Protein AF-A0A835Z922-F1 (afdb_monomer_lite)

Structure (mmCIF, N/CA/C/O backbone):
data_AF-A0A835Z922-F1
#
_entry.id   AF-A0A835Z922-F1
#
loop_
_atom_site.group_PDB
_atom_site.id
_atom_site.type_symbol
_atom_site.label_atom_id
_atom_site.label_alt_id
_atom_site.label_comp_id
_atom_site.label_asym_id
_atom_site.label_entity_id
_atom_site.label_seq_id
_atom_site.pdbx_PDB_ins_code
_atom_site.Cartn_x
_atom_site.Cartn_y
_atom_site.Cartn_z
_atom_site.occupancy
_atom_site.B_iso_or_equiv
_atom_site.auth_seq_id
_atom_site.auth_comp_id
_atom_site.auth_asym_id
_atom_site.auth_atom_id
_atom_site.pdbx_PDB_model_num
ATOM 1 N N . MET A 1 1 ? 8.778 -9.446 -0.253 1.00 57.38 1 MET A N 1
ATOM 2 C CA . MET A 1 1 ? 7.970 -9.183 -1.458 1.00 57.38 1 MET A CA 1
ATOM 3 C C . MET A 1 1 ? 8.573 -9.828 -2.683 1.00 57.38 1 MET A C 1
ATOM 5 O O . MET A 1 1 ? 9.709 -9.517 -3.034 1.00 57.38 1 MET A O 1
ATOM 9 N N . ARG A 1 2 ? 7.821 -10.728 -3.327 1.00 59.56 2 ARG A N 1
ATOM 10 C CA . ARG A 1 2 ? 8.254 -11.443 -4.542 1.00 59.56 2 ARG A CA 1
ATOM 11 C C . ARG A 1 2 ? 8.382 -10.518 -5.757 1.00 59.56 2 ARG A C 1
ATOM 13 O O . ARG A 1 2 ? 9.264 -10.723 -6.584 1.00 59.56 2 ARG A O 1
ATOM 20 N N . LEU A 1 3 ? 7.536 -9.489 -5.846 1.00 62.25 3 LEU A N 1
ATOM 21 C CA . LEU A 1 3 ? 7.497 -8.574 -6.993 1.00 62.25 3 LEU A CA 1
ATOM 22 C C . LEU A 1 3 ? 8.507 -7.420 -6.874 1.00 62.25 3 LEU A C 1
ATOM 24 O O . LEU A 1 3 ? 9.132 -7.051 -7.871 1.00 62.25 3 LEU A O 1
ATOM 28 N N . PHE A 1 4 ? 8.726 -6.905 -5.656 1.00 67.75 4 PHE A N 1
ATOM 29 C CA . PHE A 1 4 ? 9.626 -5.776 -5.383 1.00 67.75 4 PHE A CA 1
ATOM 30 C C . PHE A 1 4 ? 10.522 -6.047 -4.163 1.00 67.75 4 PHE A C 1
ATOM 32 O O . PHE A 1 4 ? 10.323 -5.477 -3.090 1.00 67.75 4 PHE A O 1
ATOM 39 N N . PRO A 1 5 ? 11.518 -6.944 -4.279 1.00 71.75 5 PRO A N 1
ATOM 40 C CA . PRO A 1 5 ? 12.376 -7.282 -3.151 1.00 71.75 5 PRO A CA 1
ATOM 41 C C . PRO A 1 5 ? 13.157 -6.054 -2.671 1.00 71.75 5 PRO A C 1
ATOM 43 O O . PRO A 1 5 ? 13.846 -5.395 -3.452 1.00 71.75 5 PRO A O 1
ATOM 46 N N . GLY A 1 6 ? 13.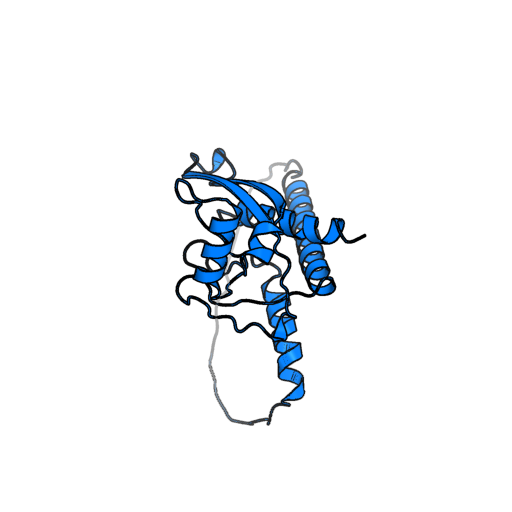043 -5.768 -1.373 1.00 75.19 6 GLY A N 1
ATOM 47 C CA . GLY A 1 6 ? 13.659 -4.605 -0.741 1.00 75.19 6 GLY A CA 1
ATOM 48 C C . GLY A 1 6 ? 12.923 -3.288 -0.987 1.00 75.19 6 GLY A C 1
ATOM 49 O O . GLY A 1 6 ? 13.492 -2.259 -0.663 1.00 75.19 6 GLY A O 1
ATOM 50 N N . ALA A 1 7 ? 11.708 -3.297 -1.549 1.00 80.44 7 ALA A N 1
ATOM 51 C CA . ALA A 1 7 ? 10.857 -2.114 -1.639 1.00 80.44 7 ALA A CA 1
ATOM 52 C C . ALA A 1 7 ? 9.946 -1.967 -0.413 1.00 80.44 7 ALA A C 1
ATOM 54 O O . ALA A 1 7 ? 9.403 -2.953 0.079 1.00 80.44 7 ALA A O 1
ATOM 55 N N . TRP A 1 8 ? 9.753 -0.730 0.040 1.00 85.81 8 TRP A N 1
ATOM 56 C CA . TRP A 1 8 ? 8.548 -0.350 0.767 1.00 85.81 8 TRP A CA 1
ATOM 57 C C . TRP A 1 8 ? 7.470 -0.109 -0.279 1.00 85.81 8 TRP A C 1
ATOM 59 O O . TRP A 1 8 ? 7.788 0.379 -1.353 1.00 85.81 8 TRP A O 1
ATOM 69 N N . VAL A 1 9 ? 6.232 -0.483 0.001 1.00 87.81 9 VAL A N 1
ATOM 70 C CA . VAL A 1 9 ? 5.073 -0.248 -0.867 1.00 87.81 9 VAL A CA 1
ATOM 71 C C . VAL A 1 9 ? 3.848 -0.054 0.022 1.00 87.81 9 VAL A C 1
ATOM 73 O O . VAL A 1 9 ? 3.884 -0.377 1.213 1.00 87.81 9 VAL A O 1
ATOM 76 N N . LEU A 1 10 ? 2.782 0.502 -0.542 1.00 92.75 10 LEU A N 1
ATOM 77 C CA . LEU A 1 10 ? 1.458 0.431 0.064 1.00 92.75 10 LEU A CA 1
ATOM 78 C C . LEU A 1 10 ? 0.873 -0.959 -0.231 1.00 92.75 10 LEU A C 1
ATOM 80 O O . LEU A 1 10 ? 1.156 -1.484 -1.310 1.00 92.75 10 LEU A O 1
ATOM 84 N N . PRO A 1 11 ? 0.069 -1.539 0.679 1.00 94.31 11 PRO A N 1
ATOM 85 C CA . PRO A 1 11 ? -0.573 -2.818 0.417 1.00 94.31 11 PRO A CA 1
ATOM 86 C C . PRO A 1 11 ? -1.456 -2.767 -0.824 1.00 94.31 11 PRO A C 1
ATOM 88 O O . PRO A 1 11 ? -2.166 -1.774 -1.033 1.00 94.31 11 PRO A O 1
ATOM 91 N N . GLY A 1 12 ? -1.431 -3.820 -1.635 1.00 94.50 12 GLY A N 1
ATOM 92 C CA . GLY A 1 12 ? -2.276 -3.883 -2.819 1.00 94.50 12 GLY A CA 1
ATOM 93 C C . GLY A 1 12 ? -1.868 -4.928 -3.846 1.00 94.50 12 GLY A C 1
ATOM 94 O O . GLY A 1 12 ? -0.718 -5.345 -3.936 1.00 94.50 12 GLY A O 1
ATOM 95 N N . GLY A 1 13 ? -2.824 -5.247 -4.714 1.00 94.00 13 GLY A N 1
ATOM 96 C CA . GLY A 1 13 ? -2.668 -6.246 -5.757 1.00 94.00 13 GLY A CA 1
ATOM 97 C C . GLY A 1 13 ? -3.768 -6.153 -6.810 1.00 94.00 13 GLY A C 1
ATOM 98 O O . GLY A 1 13 ? -4.229 -5.062 -7.160 1.00 94.00 13 GLY A O 1
ATOM 99 N N . GLY A 1 14 ? -4.120 -7.299 -7.386 1.00 95.19 14 GLY A N 1
ATOM 100 C CA . GLY A 1 14 ? -5.073 -7.383 -8.491 1.00 95.19 14 GLY A CA 1
ATOM 101 C C . GLY A 1 14 ? -6.506 -7.109 -8.042 1.00 95.19 14 GLY A C 1
ATOM 102 O O . GLY A 1 14 ? -6.857 -7.326 -6.889 1.00 95.19 14 GLY A O 1
ATOM 103 N N . VAL A 1 15 ? -7.344 -6.651 -8.972 1.00 97.25 15 VAL A N 1
ATOM 104 C CA . VAL A 1 15 ? -8.797 -6.577 -8.770 1.00 97.25 15 VAL A CA 1
ATOM 105 C C . VAL A 1 15 ? -9.423 -7.751 -9.503 1.00 97.25 15 VAL A C 1
ATOM 107 O O . VAL A 1 15 ? -9.247 -7.876 -10.720 1.00 97.25 15 VAL A O 1
ATOM 110 N N . ASP A 1 16 ? -10.158 -8.591 -8.781 1.00 96.44 16 ASP A N 1
ATOM 111 C CA . ASP A 1 16 ? -10.812 -9.749 -9.378 1.00 96.44 16 ASP A CA 1
ATOM 112 C C . ASP A 1 16 ? -12.059 -9.361 -10.185 1.00 96.44 16 ASP A C 1
ATOM 114 O O . ASP A 1 16 ? -12.673 -8.302 -10.014 1.00 96.44 16 ASP A O 1
ATOM 118 N N . HIS A 1 17 ? -12.473 -10.240 -11.099 1.00 95.69 17 HIS A N 1
ATOM 119 C CA . HIS A 1 17 ? -13.670 -10.009 -11.904 1.00 95.69 17 HIS A CA 1
ATOM 120 C C . HIS A 1 17 ? -14.923 -9.873 -11.027 1.00 95.69 17 HIS A C 1
ATOM 122 O O . HIS A 1 17 ? -15.318 -10.803 -10.330 1.00 95.69 17 HIS A O 1
ATOM 128 N N . GLY A 1 18 ? -15.583 -8.716 -11.120 1.00 95.94 18 GLY A N 1
ATOM 129 C CA . GLY A 1 18 ? -16.777 -8.398 -10.331 1.00 95.94 18 GLY A CA 1
ATOM 130 C C . GLY A 1 18 ? -16.478 -7.869 -8.925 1.00 95.94 18 GLY A C 1
ATOM 131 O O . GLY A 1 18 ? -17.412 -7.506 -8.211 1.00 95.94 18 GLY A O 1
ATOM 132 N N . GLU A 1 19 ? -15.206 -7.782 -8.536 1.00 96.94 19 GLU A N 1
ATOM 133 C CA . GLU A 1 19 ? -14.779 -7.198 -7.269 1.00 96.94 19 GLU A CA 1
ATOM 134 C C . GLU A 1 19 ? -14.775 -5.663 -7.355 1.00 96.94 19 GLU A C 1
ATOM 136 O O . GLU A 1 19 ? -14.379 -5.067 -8.359 1.00 96.94 19 GLU A O 1
ATOM 141 N N . SER A 1 20 ? -15.242 -4.993 -6.296 1.00 97.62 20 SER A N 1
ATOM 142 C CA . SER A 1 20 ? -15.139 -3.533 -6.211 1.00 97.62 20 SER A CA 1
ATOM 143 C C . SER A 1 20 ? -13.718 -3.116 -5.819 1.00 97.62 20 SER A C 1
ATOM 145 O O . SER A 1 20 ? -13.050 -3.830 -5.078 1.00 97.62 20 SER A O 1
ATOM 147 N N . LEU A 1 21 ? -13.273 -1.922 -6.225 1.00 97.88 21 LEU A N 1
ATOM 148 C CA . LEU A 1 21 ? -11.941 -1.409 -5.863 1.00 97.88 21 LEU A CA 1
ATOM 149 C C . LEU A 1 21 ? -11.714 -1.355 -4.344 1.00 97.88 21 LEU A C 1
ATOM 151 O O . LEU A 1 21 ? -10.628 -1.667 -3.862 1.00 97.88 21 LEU A O 1
ATOM 155 N N . ALA A 1 22 ? -12.746 -0.974 -3.585 1.00 97.94 22 ALA A N 1
ATOM 156 C CA . ALA A 1 22 ? -12.674 -0.918 -2.128 1.00 97.94 22 ALA A CA 1
ATOM 157 C C . ALA A 1 22 ? -12.568 -2.319 -1.512 1.00 97.94 22 ALA A C 1
ATOM 159 O O . ALA A 1 22 ? -11.828 -2.507 -0.551 1.00 97.94 22 ALA A O 1
ATOM 160 N N . THR A 1 23 ? -13.278 -3.296 -2.083 1.00 97.88 23 THR A N 1
ATOM 161 C CA . THR A 1 23 ? -13.217 -4.700 -1.660 1.00 97.88 23 THR A CA 1
ATOM 162 C C . THR A 1 23 ? -11.850 -5.307 -1.959 1.00 97.88 23 THR A C 1
ATOM 164 O O . THR A 1 23 ? -11.260 -5.878 -1.051 1.00 97.88 23 THR A O 1
ATOM 167 N N . ALA A 1 24 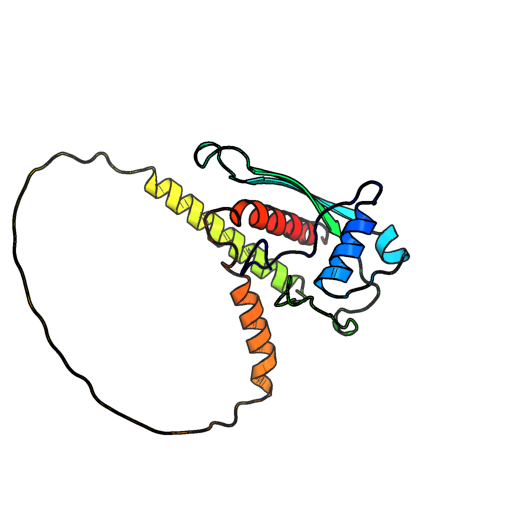? -11.316 -5.100 -3.166 1.00 98.19 24 ALA A N 1
ATOM 168 C CA . ALA A 1 24 ? -9.990 -5.577 -3.553 1.00 98.19 24 ALA A CA 1
ATOM 169 C C . ALA A 1 24 ? -8.905 -5.011 -2.630 1.00 98.19 24 ALA A C 1
ATOM 171 O O . ALA A 1 24 ? -8.128 -5.755 -2.045 1.00 98.19 24 ALA A O 1
ATOM 172 N N . ALA A 1 25 ? -8.905 -3.694 -2.402 1.00 97.94 25 ALA A N 1
ATOM 173 C CA . ALA A 1 25 ? -7.937 -3.070 -1.505 1.00 97.94 25 ALA A CA 1
ATOM 174 C C . ALA A 1 25 ? -8.075 -3.552 -0.046 1.00 97.94 25 ALA A C 1
ATOM 176 O O . ALA A 1 25 ? -7.069 -3.701 0.643 1.00 97.94 25 ALA A O 1
ATOM 177 N N . ALA A 1 26 ? -9.296 -3.824 0.429 1.00 98.06 26 ALA A N 1
ATOM 178 C CA . ALA A 1 26 ? -9.520 -4.399 1.755 1.00 98.06 26 ALA A CA 1
ATOM 179 C C . ALA A 1 26 ? -9.033 -5.856 1.854 1.00 98.06 26 ALA A C 1
ATOM 181 O O . ALA A 1 26 ? -8.464 -6.232 2.878 1.00 98.06 26 ALA A O 1
ATOM 182 N N . ARG A 1 27 ? -9.237 -6.659 0.800 1.00 98.12 27 ARG A N 1
ATOM 183 C CA . ARG A 1 27 ? -8.740 -8.037 0.706 1.00 98.12 27 ARG A CA 1
ATOM 184 C C . ARG A 1 27 ? -7.217 -8.063 0.732 1.00 98.12 27 ARG A C 1
ATOM 186 O O . ARG A 1 27 ? -6.668 -8.742 1.585 1.00 98.12 27 ARG A O 1
ATOM 193 N N . GLU A 1 28 ? -6.556 -7.282 -0.114 1.00 97.75 28 GLU A N 1
ATOM 194 C CA . GLU A 1 28 ? -5.087 -7.212 -0.182 1.00 97.75 28 GLU A CA 1
ATOM 195 C C . GLU A 1 28 ? -4.480 -6.720 1.142 1.00 97.75 28 GLU A C 1
ATOM 197 O O . GLU A 1 28 ? -3.481 -7.248 1.621 1.00 97.75 28 GLU A O 1
ATOM 202 N N . LEU A 1 29 ? -5.123 -5.752 1.805 1.00 97.00 29 LEU A N 1
ATOM 203 C CA . LEU A 1 29 ? -4.714 -5.302 3.137 1.00 97.00 29 LEU A CA 1
ATOM 204 C C . LEU A 1 29 ? -4.812 -6.427 4.184 1.00 97.00 29 LEU A C 1
ATOM 206 O O . LEU A 1 29 ? -3.942 -6.557 5.048 1.00 97.00 29 LEU A O 1
ATOM 210 N N . TYR A 1 30 ? -5.857 -7.249 4.121 1.00 97.25 30 TYR A N 1
ATOM 211 C CA . TYR A 1 30 ? -5.977 -8.416 4.987 1.00 97.25 30 TYR A CA 1
ATOM 212 C C . TYR A 1 30 ? -4.953 -9.497 4.629 1.00 97.25 30 TYR A C 1
ATOM 214 O O . TYR A 1 30 ? -4.303 -10.034 5.523 1.00 97.25 30 TYR A O 1
ATOM 222 N N . GLU A 1 31 ? -4.796 -9.799 3.343 1.00 96.25 31 GLU A N 1
ATOM 223 C CA . GLU A 1 31 ? -3.871 -10.810 2.848 1.00 96.25 31 GLU A CA 1
ATOM 224 C C . GLU A 1 31 ? -2.447 -10.450 3.246 1.00 96.25 31 GLU A C 1
ATOM 226 O O . GLU A 1 31 ? -1.826 -11.241 3.929 1.00 96.25 31 GLU A O 1
ATOM 231 N N . GLU A 1 32 ? -1.952 -9.252 2.950 1.00 95.56 32 GLU A N 1
ATOM 232 C CA . GLU A 1 32 ? -0.544 -8.906 3.151 1.00 95.56 32 GLU A CA 1
ATOM 233 C C . GLU A 1 32 ? -0.162 -8.568 4.603 1.00 95.56 32 GLU A C 1
ATOM 235 O O . GLU A 1 32 ? 0.960 -8.869 5.034 1.00 95.56 32 GLU A O 1
ATOM 240 N N . VAL A 1 33 ? -1.057 -7.913 5.358 1.00 95.50 33 VAL A N 1
ATOM 241 C CA . VAL A 1 33 ? -0.751 -7.389 6.708 1.00 95.50 33 VAL A CA 1
ATOM 242 C C . VAL A 1 33 ? -1.744 -7.798 7.798 1.00 95.50 33 VAL A C 1
ATOM 244 O O . VAL A 1 33 ? -1.605 -7.364 8.947 1.00 95.50 33 VAL A O 1
ATOM 247 N N . GLY A 1 34 ? -2.738 -8.628 7.482 1.00 96.06 34 GLY A N 1
ATOM 248 C CA . GLY A 1 34 ? -3.687 -9.180 8.451 1.00 96.06 34 GLY A CA 1
ATOM 249 C C . GLY A 1 34 ? -4.703 -8.180 9.001 1.00 96.06 34 GLY A C 1
ATOM 250 O O . GLY A 1 34 ? -5.444 -8.511 9.928 1.00 96.06 34 GLY A O 1
ATOM 251 N N . LEU A 1 35 ? -4.752 -6.952 8.474 1.00 95.81 35 LEU A N 1
ATOM 252 C CA . LEU A 1 35 ? -5.652 -5.919 8.979 1.00 95.81 35 LEU A CA 1
ATOM 253 C C . LEU A 1 35 ? -7.030 -6.066 8.332 1.00 95.81 35 LEU A C 1
ATOM 255 O O . LEU A 1 35 ? -7.181 -5.951 7.121 1.00 95.81 35 LEU A O 1
ATOM 259 N N . THR A 1 36 ? -8.049 -6.290 9.161 1.00 96.31 36 THR A N 1
ATOM 260 C CA . THR A 1 36 ? -9.443 -6.389 8.711 1.00 96.31 36 THR A CA 1
ATOM 261 C C . THR A 1 36 ? -10.138 -5.039 8.835 1.00 96.31 36 THR A C 1
ATOM 263 O O . THR A 1 36 ? -10.117 -4.429 9.905 1.00 96.31 36 THR A O 1
ATOM 266 N N . LEU A 1 37 ? -10.784 -4.602 7.756 1.00 96.81 37 LEU A N 1
ATOM 267 C CA . LEU A 1 37 ? -11.640 -3.419 7.748 1.00 96.81 37 LEU A CA 1
ATOM 268 C C . LEU A 1 37 ? -13.094 -3.800 8.026 1.00 96.81 37 LEU A C 1
ATOM 270 O O . LEU A 1 37 ? -13.595 -4.829 7.571 1.00 96.81 37 LEU A O 1
ATOM 274 N N . THR A 1 38 ? -13.794 -2.937 8.746 1.00 97.06 38 THR A N 1
ATOM 275 C CA . THR A 1 38 ? -15.243 -3.015 8.920 1.00 97.06 38 THR A CA 1
ATOM 276 C C . THR A 1 38 ? -15.970 -2.586 7.644 1.00 97.06 38 THR A C 1
ATOM 278 O O . THR A 1 38 ? -15.440 -1.846 6.814 1.00 97.06 38 THR A O 1
ATOM 281 N N . ALA A 1 39 ? -17.232 -2.999 7.504 1.00 96.69 39 ALA A N 1
ATOM 282 C CA . ALA A 1 39 ? -18.068 -2.570 6.382 1.00 96.69 39 ALA A CA 1
ATOM 283 C C . ALA A 1 39 ? -18.211 -1.036 6.299 1.00 96.69 39 ALA A C 1
ATOM 285 O O . ALA A 1 39 ? -18.281 -0.490 5.199 1.00 96.69 39 ALA A O 1
ATOM 286 N N . ASP A 1 40 ? -18.215 -0.352 7.449 1.00 97.38 40 ASP A N 1
ATOM 287 C CA . ASP A 1 40 ? -18.280 1.110 7.527 1.00 97.38 40 ASP A CA 1
ATOM 288 C C . ASP A 1 40 ? -16.995 1.780 7.008 1.00 97.38 40 ASP A C 1
ATOM 290 O O . ASP A 1 40 ? -17.043 2.727 6.225 1.00 97.38 40 ASP A O 1
ATOM 294 N N . GLU A 1 41 ? -15.823 1.251 7.365 1.00 97.75 41 GLU A N 1
ATOM 295 C CA . GLU A 1 41 ? -14.539 1.767 6.871 1.00 97.75 41 GLU A CA 1
ATOM 296 C C . GLU A 1 41 ? -14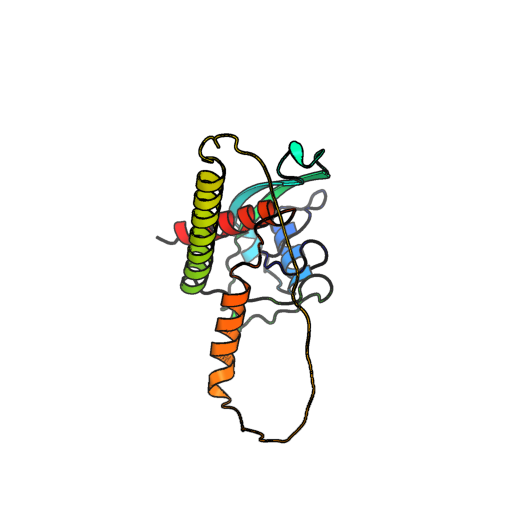.390 1.554 5.358 1.00 97.75 41 GLU A C 1
ATOM 298 O O . GLU A 1 41 ? -13.869 2.424 4.655 1.00 97.75 41 GLU A O 1
ATOM 303 N N . ILE A 1 42 ? -14.888 0.424 4.843 1.00 97.75 42 ILE A N 1
ATOM 304 C CA . ILE A 1 42 ? -14.888 0.117 3.408 1.00 97.75 42 ILE A CA 1
ATOM 305 C C . ILE A 1 42 ? -15.834 1.058 2.654 1.00 97.75 42 ILE A C 1
ATOM 307 O O . ILE A 1 42 ? -15.448 1.609 1.620 1.00 97.75 42 ILE A O 1
ATOM 311 N N . CYS A 1 43 ? -17.053 1.283 3.155 1.00 96.69 43 CYS A N 1
ATOM 312 C CA . CYS A 1 43 ? -18.041 2.106 2.453 1.00 96.69 43 CYS A CA 1
ATOM 313 C C . CYS A 1 43 ? -17.668 3.599 2.418 1.00 96.69 43 CYS A C 1
ATOM 315 O O . CYS A 1 43 ? -18.016 4.291 1.464 1.00 96.69 43 CYS A O 1
ATOM 317 N N . HIS A 1 44 ? -16.907 4.081 3.406 1.00 96.50 44 HIS A N 1
ATOM 318 C CA . HIS A 1 44 ? -16.405 5.457 3.462 1.00 96.50 44 HIS A CA 1
ATOM 319 C C . HIS A 1 44 ? -15.031 5.652 2.805 1.00 96.50 44 HIS A C 1
ATOM 321 O O . HIS A 1 44 ? -14.466 6.753 2.870 1.00 96.50 44 HIS A O 1
ATOM 327 N N . SER A 1 45 ? -14.486 4.607 2.178 1.00 96.56 45 SER A N 1
ATOM 328 C CA . SER A 1 45 ? -13.223 4.684 1.448 1.00 96.56 45 SER A CA 1
ATOM 329 C C . SER A 1 45 ? -13.298 5.649 0.262 1.00 96.56 45 SER A C 1
ATOM 331 O O . SER A 1 45 ? -14.369 5.945 -0.274 1.00 96.56 45 SER A O 1
ATOM 333 N N . ARG A 1 46 ? -12.147 6.197 -0.140 1.00 96.25 46 ARG A N 1
ATOM 334 C CA . ARG A 1 46 ? -12.056 7.138 -1.267 1.00 96.25 46 ARG A CA 1
ATOM 335 C C . ARG A 1 46 ? -10.814 6.883 -2.099 1.00 96.25 46 ARG A C 1
ATOM 337 O O . ARG A 1 46 ? -9.761 6.565 -1.552 1.00 96.25 46 ARG A O 1
ATOM 344 N N . ILE A 1 47 ? -10.926 7.113 -3.401 1.00 96.38 47 ILE A N 1
ATOM 345 C CA . ILE A 1 47 ? -9.772 7.163 -4.298 1.00 96.38 47 ILE A CA 1
ATOM 346 C C . ILE A 1 47 ? -9.001 8.457 -4.021 1.00 96.38 47 ILE A C 1
ATOM 348 O O . ILE A 1 47 ? -9.604 9.529 -3.959 1.00 96.38 47 ILE A O 1
ATOM 352 N N . ILE A 1 48 ? -7.682 8.355 -3.860 1.00 95.25 48 ILE A N 1
ATOM 353 C CA . ILE A 1 48 ? -6.792 9.510 -3.650 1.00 95.25 48 ILE A CA 1
ATOM 354 C C . ILE A 1 48 ? -5.868 9.778 -4.835 1.00 95.25 48 ILE A C 1
ATOM 356 O O . ILE A 1 48 ? -5.421 10.904 -5.011 1.00 95.25 48 ILE A O 1
ATOM 360 N N . ALA A 1 49 ? -5.571 8.761 -5.645 1.00 95.00 49 ALA A N 1
ATOM 361 C CA . ALA A 1 49 ? -4.683 8.890 -6.789 1.00 95.00 49 ALA A CA 1
ATOM 362 C C . ALA A 1 49 ? -4.916 7.759 -7.793 1.00 95.00 49 ALA A C 1
ATOM 364 O O . ALA A 1 49 ? -5.289 6.644 -7.421 1.00 95.00 49 ALA A O 1
ATOM 365 N N . LEU A 1 50 ? -4.651 8.053 -9.064 1.00 95.31 50 LEU A N 1
ATOM 366 C CA . LEU A 1 50 ? -4.523 7.067 -10.129 1.00 95.31 50 LEU A CA 1
ATOM 367 C C . LEU A 1 50 ? -3.116 7.186 -10.705 1.00 95.31 50 LEU A C 1
ATOM 369 O O . LEU A 1 50 ? -2.615 8.295 -10.889 1.00 95.31 50 LEU A O 1
ATOM 373 N N . TRP A 1 51 ? -2.491 6.052 -10.995 1.00 93.06 51 TRP A N 1
ATOM 374 C CA . TRP A 1 51 ? -1.158 6.012 -11.572 1.00 93.06 51 TRP A CA 1
ATOM 375 C C . TRP A 1 51 ? -1.074 4.972 -12.678 1.00 93.06 51 TRP A C 1
ATOM 377 O O . TRP A 1 51 ? -1.346 3.791 -12.463 1.00 93.06 51 TRP A O 1
ATOM 387 N N . GLU A 1 52 ? -0.667 5.408 -13.863 1.00 91.81 52 GLU A N 1
ATOM 388 C CA . GLU A 1 52 ? -0.378 4.509 -14.969 1.00 91.81 52 GLU A CA 1
ATOM 389 C C . GLU A 1 52 ? 1.032 3.930 -14.803 1.00 91.81 52 GLU A C 1
ATOM 391 O O . GLU A 1 52 ? 2.034 4.641 -14.850 1.00 91.81 52 GLU A O 1
ATOM 396 N N . SER A 1 53 ? 1.113 2.620 -14.579 1.00 86.38 53 SER A N 1
ATOM 397 C CA . SER A 1 53 ? 2.364 1.898 -14.382 1.00 86.38 53 SER A CA 1
ATOM 398 C C . SER A 1 53 ? 2.682 1.026 -15.592 1.00 86.38 53 SER A C 1
ATOM 400 O O . SER A 1 53 ? 1.993 0.040 -15.867 1.00 86.38 53 SER A O 1
ATOM 402 N N . CYS A 1 54 ? 3.765 1.370 -16.284 1.00 84.69 54 CYS A N 1
ATOM 403 C CA . CYS A 1 54 ? 4.280 0.641 -17.438 1.00 84.69 54 CYS A CA 1
ATOM 404 C C . CYS A 1 54 ? 5.657 0.043 -17.132 1.00 84.69 54 CYS A C 1
ATOM 406 O O . CYS A 1 54 ? 6.496 0.672 -16.484 1.00 84.69 54 CYS A O 1
ATOM 408 N N . TYR A 1 55 ? 5.910 -1.172 -17.619 1.00 79.06 55 TYR A N 1
ATOM 409 C CA . TYR A 1 55 ? 7.228 -1.800 -17.558 1.00 79.06 55 TYR A CA 1
ATOM 410 C C . TYR A 1 55 ? 7.606 -2.452 -18.897 1.00 79.06 55 TYR A C 1
ATOM 412 O O . TYR A 1 55 ? 6.834 -3.281 -19.383 1.00 79.06 55 TYR A O 1
ATOM 420 N N . PRO A 1 56 ? 8.809 -2.190 -19.441 1.00 78.00 56 PRO A N 1
ATOM 421 C CA . PRO A 1 56 ? 9.720 -1.118 -19.028 1.00 78.00 56 PRO A CA 1
ATOM 422 C C . PRO A 1 56 ? 9.086 0.271 -19.206 1.00 78.00 56 PRO A C 1
ATOM 424 O O . PRO A 1 56 ? 8.110 0.426 -19.936 1.00 78.00 56 PRO A O 1
ATOM 427 N N . VAL A 1 57 ? 9.629 1.274 -18.511 1.00 74.81 57 VAL A N 1
ATOM 428 C CA . VAL A 1 57 ? 9.129 2.663 -18.577 1.00 74.81 57 VAL A CA 1
ATOM 429 C C . VAL A 1 57 ? 9.482 3.351 -19.900 1.00 74.81 57 VAL A C 1
ATOM 431 O O . VAL A 1 57 ? 8.897 4.371 -20.244 1.00 74.81 57 VAL A O 1
ATOM 434 N N . SER A 1 58 ? 10.429 2.785 -20.651 1.00 75.88 58 SER A N 1
ATOM 435 C CA . SER A 1 58 ? 10.864 3.273 -21.955 1.00 75.88 58 SER A CA 1
ATOM 436 C C . SER A 1 58 ? 10.868 2.141 -22.972 1.00 75.88 58 SER A C 1
ATOM 438 O O . SER A 1 58 ? 11.354 1.044 -22.698 1.00 75.88 58 SER A O 1
ATOM 440 N N . THR A 1 59 ? 10.400 2.431 -24.184 1.00 76.25 59 THR A N 1
ATOM 441 C CA . THR A 1 59 ? 10.457 1.501 -25.320 1.00 76.25 59 THR A CA 1
ATOM 442 C C . THR A 1 59 ? 11.886 1.239 -25.800 1.00 76.25 59 THR A C 1
ATOM 444 O O . THR A 1 59 ? 12.127 0.238 -26.472 1.00 76.25 59 THR A O 1
ATOM 447 N N . VAL A 1 60 ? 12.849 2.086 -25.409 1.00 80.44 60 VAL A N 1
ATOM 448 C CA . VAL A 1 60 ? 14.287 1.872 -25.648 1.00 80.44 60 VAL A CA 1
ATOM 449 C C . VAL A 1 60 ? 14.809 0.665 -24.858 1.00 80.44 60 VAL A C 1
ATOM 451 O O . VAL A 1 60 ? 15.700 -0.036 -25.327 1.00 80.44 60 VAL A O 1
ATOM 454 N N . GLU A 1 61 ? 14.232 0.378 -23.687 1.00 76.75 61 GLU A N 1
ATOM 455 C CA . GLU A 1 61 ? 14.592 -0.782 -22.856 1.00 76.75 61 GLU A CA 1
ATOM 456 C C . GLU A 1 61 ? 13.919 -2.086 -23.331 1.00 76.75 61 GLU A C 1
ATOM 458 O O . GLU A 1 61 ? 14.257 -3.175 -22.859 1.00 76.75 61 GLU A O 1
ATOM 463 N N . GLY A 1 62 ? 12.965 -1.993 -24.263 1.00 84.00 62 GLY A N 1
ATOM 464 C CA . GLY A 1 62 ? 12.274 -3.128 -24.869 1.00 84.00 62 GLY A CA 1
ATOM 465 C C . GLY A 1 62 ? 10.750 -2.969 -24.941 1.00 84.00 62 GLY A C 1
ATOM 466 O O . GLY A 1 62 ? 10.201 -1.934 -24.563 1.00 84.00 62 GLY A O 1
ATOM 467 N N . PRO A 1 63 ? 10.038 -4.000 -25.436 1.00 86.81 63 PRO A N 1
ATOM 468 C CA . PRO A 1 63 ? 8.581 -3.976 -25.534 1.00 86.81 63 PRO A CA 1
ATOM 469 C C . PRO A 1 63 ? 7.920 -3.988 -24.151 1.00 86.81 63 PRO A C 1
ATOM 471 O O . PRO A 1 63 ? 8.454 -4.585 -23.212 1.00 86.81 63 PRO A O 1
ATOM 474 N N . LEU A 1 64 ? 6.727 -3.388 -24.055 1.00 84.88 64 LEU A N 1
ATOM 475 C CA . LEU A 1 64 ? 5.899 -3.410 -22.847 1.00 84.88 64 LEU A CA 1
ATOM 476 C C . LEU A 1 64 ? 5.596 -4.852 -22.420 1.00 84.88 64 LEU A C 1
ATOM 478 O O . LEU A 1 64 ? 5.114 -5.670 -23.200 1.00 84.88 64 LEU A O 1
ATOM 482 N N . ARG A 1 65 ? 5.886 -5.150 -21.156 1.00 84.88 65 ARG A N 1
ATOM 483 C CA . ARG A 1 65 ? 5.647 -6.440 -20.494 1.00 84.88 65 ARG A CA 1
ATOM 484 C C . ARG A 1 65 ? 4.604 -6.348 -19.386 1.00 84.88 65 ARG A C 1
ATOM 486 O O . ARG A 1 65 ? 4.124 -7.376 -18.927 1.00 84.88 65 ARG A O 1
ATOM 493 N N . GLY A 1 66 ? 4.302 -5.141 -18.921 1.00 84.31 66 GLY A N 1
ATOM 494 C CA . GLY A 1 66 ? 3.272 -4.887 -17.925 1.00 84.31 66 GLY A CA 1
ATOM 495 C C . GLY A 1 66 ? 2.718 -3.485 -18.099 1.00 84.31 66 GLY A C 1
ATOM 496 O O . GLY A 1 66 ? 3.482 -2.546 -18.321 1.00 84.31 66 GLY A O 1
ATOM 497 N N . HIS A 1 67 ? 1.399 -3.370 -18.006 1.00 89.19 67 HIS A N 1
ATOM 498 C CA . HIS A 1 67 ? 0.669 -2.114 -18.096 1.00 89.19 67 HIS A CA 1
ATOM 499 C C . HIS A 1 67 ? -0.518 -2.206 -17.147 1.00 89.19 67 HIS A C 1
ATOM 501 O O . HIS A 1 67 ? -1.408 -3.030 -17.340 1.00 89.19 67 HIS A O 1
ATOM 507 N N . HIS A 1 68 ? -0.477 -1.416 -16.082 1.00 89.75 68 HIS A N 1
ATOM 508 C CA . HIS A 1 68 ? -1.481 -1.440 -15.029 1.00 89.75 68 HIS A CA 1
ATOM 509 C C . HIS A 1 68 ? -1.909 -0.017 -14.706 1.00 89.75 68 HIS A C 1
ATOM 511 O O . HIS A 1 68 ? -1.074 0.882 -14.617 1.00 89.75 68 HIS A O 1
ATOM 517 N N . LEU A 1 69 ? -3.203 0.170 -14.469 1.00 93.44 69 LEU A N 1
ATOM 518 C CA . LEU A 1 69 ? -3.708 1.362 -13.808 1.00 93.44 69 LEU A CA 1
ATOM 519 C C . LEU A 1 69 ? -3.802 1.062 -12.313 1.00 93.44 69 LEU A C 1
ATOM 521 O O . LEU A 1 69 ? -4.645 0.276 -11.886 1.00 93.44 69 LEU A O 1
ATOM 525 N N . VAL A 1 70 ? -2.922 1.668 -11.525 1.00 94.69 70 VAL A N 1
ATOM 526 C CA . VAL A 1 70 ? -2.926 1.536 -10.069 1.00 94.69 70 VAL A CA 1
ATOM 527 C C . VAL A 1 70 ? -3.882 2.575 -9.498 1.00 94.69 70 VAL A C 1
ATOM 529 O O . VAL A 1 70 ? -3.723 3.772 -9.749 1.00 94.69 70 VAL A O 1
ATOM 532 N N . VAL A 1 71 ? -4.871 2.123 -8.730 1.00 96.75 71 VAL A N 1
ATOM 533 C CA . VAL A 1 71 ? -5.820 2.997 -8.033 1.00 96.75 71 VAL A CA 1
ATOM 534 C C . VAL A 1 71 ? -5.503 2.976 -6.546 1.00 96.75 71 VAL A C 1
ATOM 536 O O . VAL A 1 71 ? -5.617 1.940 -5.897 1.00 96.75 71 VAL A O 1
ATOM 539 N N . TYR A 1 72 ? -5.121 4.125 -5.997 1.00 96.62 72 TYR A N 1
ATOM 540 C CA . TYR A 1 72 ? -4.812 4.247 -4.579 1.00 96.62 72 TYR A CA 1
ATOM 541 C C . TYR A 1 72 ? -6.065 4.614 -3.796 1.00 96.62 72 TYR A C 1
ATOM 543 O O . TYR A 1 72 ? -6.704 5.639 -4.054 1.00 96.62 72 TYR A O 1
ATOM 551 N N . MET A 1 73 ? -6.386 3.774 -2.817 1.00 96.31 73 MET A N 1
ATOM 552 C CA . MET A 1 73 ? -7.542 3.914 -1.942 1.00 96.31 73 MET A CA 1
ATOM 553 C C . MET A 1 73 ? -7.100 4.362 -0.551 1.00 96.31 73 MET A C 1
ATOM 555 O O . MET A 1 73 ? -6.119 3.868 0.001 1.00 96.31 73 MET A O 1
ATOM 559 N N . ARG A 1 74 ? -7.856 5.283 0.041 1.00 95.81 74 ARG A N 1
ATOM 560 C CA . ARG A 1 74 ? -7.708 5.702 1.432 1.00 95.81 74 ARG A CA 1
ATOM 561 C C . ARG A 1 74 ? -8.850 5.144 2.264 1.00 95.81 74 ARG A C 1
ATOM 563 O O . ARG A 1 74 ? -10.018 5.384 1.959 1.00 95.81 74 ARG A O 1
ATOM 570 N N . PHE A 1 75 ? -8.481 4.526 3.379 1.00 96.00 75 PHE A N 1
ATOM 571 C CA . PHE A 1 75 ? -9.386 4.107 4.443 1.00 96.00 75 PHE A CA 1
ATOM 572 C C . PHE A 1 75 ? -9.110 4.933 5.700 1.00 96.00 75 PHE A C 1
ATOM 574 O O . PHE A 1 75 ? -7.966 5.303 5.978 1.00 96.00 75 PHE A O 1
ATOM 581 N N . LYS A 1 76 ? -10.161 5.253 6.456 1.00 95.19 76 LYS A N 1
ATOM 582 C CA . LYS A 1 76 ? -10.033 5.878 7.775 1.00 95.19 76 LYS A CA 1
ATOM 583 C C . LYS A 1 76 ? -10.342 4.822 8.821 1.00 95.19 76 LYS A C 1
ATOM 585 O O . LYS A 1 76 ? -11.487 4.414 8.923 1.00 95.19 76 LYS A O 1
ATOM 590 N N . LEU A 1 77 ? -9.329 4.428 9.584 1.00 95.44 77 LEU A N 1
ATOM 591 C CA . LEU A 1 77 ? -9.477 3.435 10.641 1.00 95.44 77 LEU A CA 1
ATOM 592 C C . LEU A 1 77 ? -10.198 4.014 11.862 1.00 95.44 77 LEU A C 1
ATOM 594 O O . LEU A 1 77 ? -9.978 5.175 12.227 1.00 95.44 77 LEU A O 1
ATOM 598 N N . ALA A 1 78 ? -11.051 3.206 12.489 1.00 93.75 78 ALA A N 1
ATOM 599 C CA . ALA A 1 78 ? -11.835 3.594 13.658 1.00 93.75 78 ALA A CA 1
ATOM 600 C C . ALA A 1 78 ? -10.987 3.700 14.935 1.00 93.75 78 ALA A C 1
ATOM 602 O O . ALA A 1 78 ? -11.274 4.532 15.799 1.00 93.75 78 ALA A O 1
ATOM 603 N N . LEU A 1 79 ? -9.946 2.872 15.058 1.00 94.06 79 LEU A N 1
ATOM 604 C CA . LEU A 1 79 ? -9.089 2.820 16.240 1.00 94.06 79 LEU A CA 1
ATOM 605 C C . LEU A 1 79 ? -7.723 3.482 15.983 1.00 94.06 79 LEU A C 1
ATOM 607 O O . LEU A 1 79 ? -7.274 3.601 14.840 1.00 94.06 79 LEU A O 1
ATOM 611 N N . PRO A 1 80 ? -7.011 3.907 17.038 1.00 93.38 80 PRO A N 1
ATOM 612 C CA . PRO A 1 80 ? -5.607 4.284 16.925 1.00 93.38 80 PRO A CA 1
ATOM 613 C C . PRO A 1 80 ? -4.740 3.105 16.461 1.00 93.38 80 PRO A C 1
ATOM 615 O O . PRO A 1 80 ? -4.978 1.963 16.852 1.00 93.38 80 PRO A O 1
ATOM 618 N N . CYS A 1 81 ? -3.671 3.388 15.710 1.00 90.75 81 CYS A N 1
ATOM 619 C CA . CYS A 1 81 ? -2.771 2.367 15.154 1.00 90.75 81 CYS A CA 1
ATOM 620 C C . CYS A 1 81 ? -2.209 1.381 16.198 1.00 90.75 81 CYS A C 1
ATOM 622 O O . CYS A 1 81 ? -2.018 0.210 15.887 1.00 90.75 81 CYS A O 1
ATOM 624 N N . ALA A 1 82 ? -2.007 1.827 17.443 1.00 90.50 82 ALA A N 1
ATOM 625 C CA . ALA A 1 82 ? -1.515 1.001 18.548 1.00 90.50 82 ALA A CA 1
ATOM 626 C C . ALA A 1 82 ? -2.472 -0.132 18.972 1.00 90.50 82 ALA A C 1
ATOM 628 O O . ALA A 1 82 ? -2.055 -1.032 19.694 1.00 90.50 82 ALA A O 1
ATOM 629 N N . GLN A 1 83 ? -3.742 -0.087 18.558 1.00 94.06 83 GLN A N 1
ATOM 630 C CA . GLN A 1 83 ? -4.736 -1.116 18.879 1.00 94.06 83 GLN A CA 1
ATOM 631 C C . GLN A 1 83 ? -4.854 -2.200 17.801 1.00 94.06 83 GLN A C 1
ATOM 633 O O . GLN A 1 83 ? -5.547 -3.191 18.013 1.00 94.06 83 GLN A O 1
ATOM 638 N N . TYR A 1 84 ? -4.177 -2.039 16.661 1.00 92.25 84 TYR A N 1
ATOM 639 C CA . TYR A 1 84 ? -4.163 -3.047 15.608 1.00 92.25 84 TYR A CA 1
ATOM 640 C C . TYR A 1 84 ? -2.950 -3.961 15.761 1.00 92.25 84 TYR A C 1
ATOM 642 O O . TYR A 1 84 ? -1.809 -3.506 15.842 1.00 92.25 84 TYR A O 1
ATOM 650 N N . THR A 1 85 ? -3.196 -5.269 15.755 1.00 92.00 85 THR A N 1
ATOM 651 C CA . THR A 1 85 ? -2.147 -6.276 15.584 1.00 92.00 85 THR A CA 1
ATOM 652 C C . THR A 1 85 ? -2.027 -6.603 14.102 1.00 92.00 85 THR A C 1
ATOM 654 O O . THR A 1 85 ? -3.003 -7.019 13.485 1.00 92.00 85 THR A O 1
ATOM 657 N N . LEU A 1 86 ? -0.838 -6.395 13.537 1.00 93.06 86 LEU A N 1
ATOM 658 C CA . LEU A 1 86 ? -0.541 -6.727 12.145 1.00 93.06 86 LEU A CA 1
ATOM 659 C C . LEU A 1 86 ? 0.009 -8.152 12.064 1.00 93.06 86 LEU A C 1
ATOM 661 O O . LEU A 1 86 ? 0.868 -8.532 12.863 1.00 93.06 86 LEU A O 1
ATOM 665 N N . LEU A 1 87 ? -0.473 -8.922 11.095 1.00 94.69 87 LEU A N 1
ATOM 666 C CA . LEU A 1 87 ? -0.028 -10.284 10.810 1.00 94.69 87 LEU A CA 1
ATOM 667 C C . LEU A 1 87 ? 0.508 -10.310 9.382 1.00 94.69 87 LEU A C 1
ATOM 669 O O . LEU A 1 87 ? -0.255 -10.373 8.425 1.00 94.69 87 LEU A O 1
ATOM 673 N N . LEU A 1 88 ? 1.827 -10.194 9.250 1.00 94.56 88 LEU A N 1
ATOM 674 C CA . LEU A 1 88 ? 2.476 -10.111 7.944 1.00 94.56 88 LEU A CA 1
ATOM 675 C C . LEU A 1 88 ? 2.530 -11.480 7.279 1.00 94.56 88 LEU A C 1
ATOM 677 O O . LEU A 1 88 ? 2.959 -12.441 7.919 1.00 94.56 88 LEU A O 1
ATOM 681 N N . GLN A 1 89 ? 2.189 -11.548 5.992 1.00 93.94 89 GLN A N 1
ATOM 682 C CA . GLN A 1 89 ? 2.480 -12.738 5.192 1.00 93.94 89 GLN A CA 1
ATOM 683 C C . GLN A 1 89 ? 3.954 -12.747 4.804 1.00 93.94 89 GLN A C 1
ATOM 685 O O . GLN A 1 89 ? 4.369 -11.924 3.986 1.00 93.94 89 GLN A O 1
ATOM 690 N N . PRO A 1 90 ? 4.774 -13.655 5.349 1.00 89.75 90 PRO A N 1
ATOM 691 C CA . PRO A 1 90 ? 6.226 -13.581 5.213 1.00 89.75 90 PRO A CA 1
ATOM 692 C C . PRO A 1 90 ? 6.713 -13.760 3.768 1.00 89.75 90 PRO A C 1
ATOM 694 O O . PRO A 1 90 ? 7.783 -13.261 3.403 1.00 89.75 90 PRO A O 1
ATOM 697 N N . GLU A 1 91 ? 5.938 -14.430 2.917 1.00 88.56 91 GLU A N 1
ATOM 698 C CA . GLU A 1 91 ? 6.239 -14.590 1.497 1.00 88.56 91 GLU A CA 1
ATOM 699 C C . GLU A 1 91 ? 6.148 -13.265 0.722 1.00 88.56 91 GLU A C 1
ATOM 701 O O . GLU A 1 91 ? 6.827 -13.085 -0.298 1.00 88.56 91 GLU A O 1
ATOM 706 N N . GLU A 1 92 ? 5.345 -12.322 1.209 1.00 85.75 92 GLU A N 1
ATOM 707 C CA . GLU A 1 92 ? 5.007 -11.082 0.514 1.00 85.75 92 GLU A CA 1
ATOM 708 C C . GLU A 1 92 ? 5.527 -9.856 1.258 1.00 85.75 92 GLU A C 1
ATOM 710 O O . GLU A 1 92 ? 6.231 -9.033 0.671 1.00 85.75 92 GLU A O 1
ATOM 715 N N . VAL A 1 93 ? 5.348 -9.784 2.569 1.00 89.94 93 VAL A N 1
ATOM 716 C CA . VAL A 1 93 ? 5.714 -8.635 3.392 1.00 89.94 93 VAL A CA 1
ATOM 717 C C . VAL A 1 93 ? 6.657 -9.065 4.507 1.00 89.94 93 VAL A C 1
ATOM 719 O O . VAL A 1 93 ? 6.325 -9.858 5.379 1.00 89.94 93 VAL A O 1
ATOM 722 N N . SER A 1 94 ? 7.869 -8.508 4.502 1.00 89.12 94 SER A N 1
ATOM 723 C CA . SER A 1 94 ? 8.863 -8.776 5.549 1.00 89.12 94 SER A CA 1
ATOM 724 C C . SER A 1 94 ? 8.837 -7.749 6.679 1.00 89.12 94 SER A C 1
ATOM 726 O O . SER A 1 94 ? 9.330 -8.028 7.772 1.00 89.12 94 SER A O 1
ATOM 728 N N . ARG A 1 95 ? 8.326 -6.540 6.414 1.00 89.38 95 ARG A N 1
ATOM 729 C CA . ARG A 1 95 ? 8.260 -5.419 7.360 1.00 89.38 95 ARG A CA 1
ATOM 730 C C . ARG A 1 95 ? 7.053 -4.538 7.052 1.00 89.38 95 ARG A C 1
ATOM 732 O O . ARG A 1 95 ? 6.721 -4.333 5.892 1.00 89.38 95 ARG A O 1
ATOM 739 N N . CYS A 1 96 ? 6.469 -3.958 8.095 1.00 90.88 96 CYS A N 1
ATOM 740 C CA . CYS A 1 96 ? 5.405 -2.960 8.019 1.00 90.88 96 CYS A CA 1
ATOM 741 C C . CYS A 1 96 ? 5.699 -1.812 8.990 1.00 90.88 96 CYS A C 1
ATOM 743 O O . CYS A 1 96 ? 6.393 -2.007 9.992 1.00 90.88 96 CYS A O 1
ATOM 745 N N . ALA A 1 97 ? 5.150 -0.627 8.734 1.00 91.00 97 ALA A N 1
ATOM 746 C CA . ALA A 1 97 ? 5.295 0.501 9.643 1.00 91.00 97 ALA A CA 1
ATOM 747 C C . ALA A 1 97 ? 4.102 1.456 9.568 1.00 91.00 97 ALA A C 1
ATOM 749 O O . ALA A 1 97 ? 3.593 1.750 8.490 1.00 91.00 97 ALA A O 1
ATOM 750 N N . TRP A 1 98 ? 3.717 1.994 10.726 1.00 92.38 98 TRP A N 1
ATOM 751 C CA . TRP A 1 98 ? 2.835 3.153 10.823 1.00 92.38 98 TRP A CA 1
ATOM 752 C C . TRP A 1 98 ? 3.660 4.442 10.784 1.00 92.38 98 TRP A C 1
ATOM 754 O O . TRP A 1 98 ? 4.565 4.626 11.608 1.00 92.38 98 TRP A O 1
ATOM 764 N N . LEU A 1 99 ? 3.313 5.349 9.871 1.00 90.69 99 LEU A N 1
ATOM 765 C CA . LEU A 1 99 ? 3.943 6.663 9.742 1.00 90.69 99 LEU A CA 1
ATOM 766 C C . LEU A 1 99 ? 3.039 7.759 10.305 1.00 90.69 99 LEU A C 1
ATOM 768 O O . LEU A 1 99 ? 1.852 7.827 9.987 1.00 90.69 99 LEU A O 1
ATOM 772 N N . SER A 1 100 ? 3.612 8.642 11.121 1.00 90.38 100 SER A N 1
ATOM 773 C CA . SER A 1 100 ? 2.978 9.916 11.457 1.00 90.38 100 SER A CA 1
ATOM 774 C C . SER A 1 100 ? 3.011 10.870 10.254 1.00 90.38 100 SER A C 1
ATOM 776 O O . SER A 1 100 ? 3.860 10.717 9.369 1.00 90.38 100 SER A O 1
ATOM 778 N N . PRO A 1 101 ? 2.156 11.908 10.226 1.00 89.00 101 PRO A N 1
ATOM 779 C CA . PRO A 1 101 ? 2.208 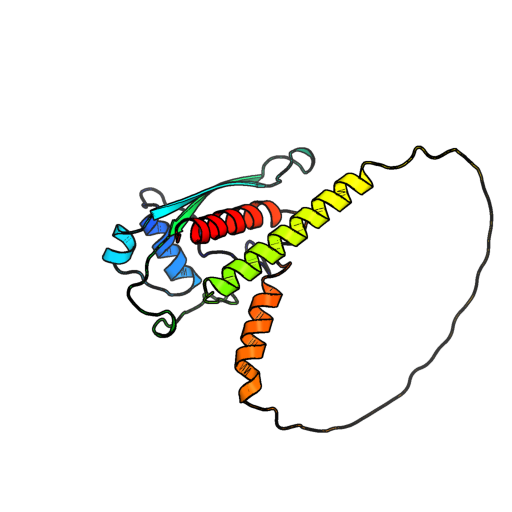12.928 9.178 1.00 89.00 101 PRO A CA 1
ATOM 780 C C . PRO A 1 101 ? 3.587 13.591 9.037 1.00 89.00 101 PRO A C 1
ATOM 782 O O . PRO A 1 101 ? 4.034 13.856 7.924 1.00 89.00 101 PRO A O 1
ATOM 785 N N . GLN A 1 102 ? 4.293 13.816 10.153 1.00 89.12 102 GLN A N 1
ATOM 786 C CA . GLN A 1 102 ? 5.628 14.418 10.141 1.00 89.12 102 GLN A CA 1
ATOM 787 C C . GLN A 1 102 ? 6.661 13.506 9.468 1.00 89.12 102 GLN A C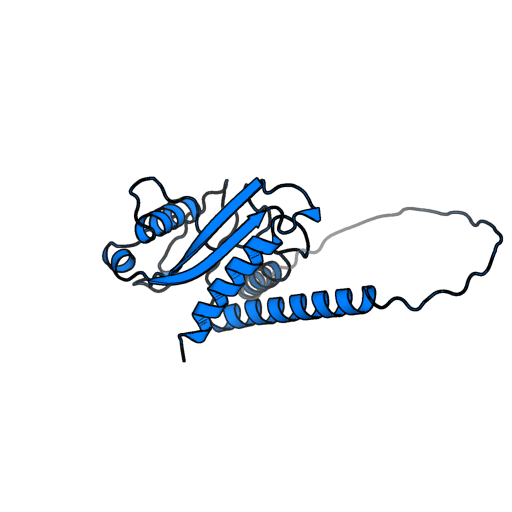 1
ATOM 789 O O . GLN A 1 102 ? 7.472 13.967 8.669 1.00 89.12 102 GLN A O 1
ATOM 794 N N . GLU A 1 103 ? 6.634 12.213 9.770 1.00 89.81 103 GLU A N 1
ATOM 795 C CA . GLU A 1 103 ? 7.556 11.247 9.167 1.00 89.81 103 GLU A CA 1
ATOM 796 C C . GLU A 1 103 ? 7.251 11.014 7.698 1.00 89.81 103 GLU A C 1
ATOM 798 O O . GLU A 1 103 ? 8.172 10.914 6.891 1.00 89.81 103 GLU A O 1
ATOM 803 N N . LEU A 1 104 ? 5.967 10.988 7.336 1.00 88.94 104 LEU A N 1
ATOM 804 C CA . LEU A 1 104 ? 5.561 10.940 5.942 1.00 88.94 104 LEU A CA 1
ATOM 805 C C . LEU A 1 104 ? 6.125 12.143 5.178 1.00 88.94 104 LEU A C 1
ATOM 807 O O . LEU A 1 104 ? 6.753 11.965 4.137 1.00 88.94 104 LEU A O 1
ATOM 811 N N . ALA A 1 105 ? 5.991 13.353 5.728 1.00 88.06 105 ALA A N 1
ATOM 812 C CA . ALA A 1 105 ? 6.568 14.557 5.136 1.00 88.06 105 ALA A CA 1
ATOM 813 C C . ALA A 1 105 ? 8.100 14.466 4.998 1.00 88.06 105 ALA A C 1
ATOM 815 O O . ALA A 1 105 ? 8.649 14.867 3.973 1.00 88.06 105 ALA A O 1
ATOM 816 N N . GLN A 1 106 ? 8.803 13.893 5.982 1.00 86.75 106 GLN A N 1
ATOM 817 C CA . GLN A 1 106 ? 10.253 13.672 5.906 1.00 86.75 106 GLN A CA 1
ATOM 818 C C . GLN A 1 106 ? 10.643 12.678 4.804 1.00 86.75 106 GLN A C 1
ATOM 820 O O . GLN A 1 106 ? 11.626 12.902 4.094 1.00 86.75 106 GLN A O 1
ATOM 825 N N . VAL A 1 107 ? 9.889 11.587 4.653 1.00 84.62 107 VAL A N 1
ATOM 826 C CA . VAL A 1 107 ? 10.102 10.589 3.596 1.00 84.62 107 VAL A CA 1
ATOM 827 C C . VAL A 1 107 ? 9.867 11.213 2.217 1.00 84.62 107 VAL A C 1
ATOM 829 O O . VAL A 1 107 ? 10.718 11.081 1.337 1.00 84.62 107 VAL A O 1
ATOM 832 N N . LEU A 1 108 ? 8.775 11.967 2.048 1.00 85.88 108 LEU A N 1
ATOM 833 C CA . LEU A 1 108 ? 8.460 12.683 0.807 1.00 85.88 108 LEU A CA 1
ATOM 834 C C . LEU A 1 108 ? 9.527 13.731 0.454 1.00 85.88 108 LEU A C 1
ATOM 836 O O . LEU A 1 108 ? 9.961 13.807 -0.695 1.00 85.88 108 LEU A O 1
ATOM 840 N N . ALA A 1 109 ? 9.992 14.509 1.435 1.00 84.81 109 ALA A N 1
ATOM 841 C CA . ALA A 1 109 ? 11.029 15.519 1.228 1.00 84.81 109 ALA A CA 1
ATOM 842 C C . ALA A 1 109 ? 12.370 14.898 0.808 1.00 84.81 109 ALA A C 1
ATOM 844 O O . ALA A 1 109 ? 13.020 15.410 -0.105 1.00 84.81 109 ALA A O 1
ATOM 845 N N . SER A 1 110 ? 12.761 13.779 1.430 1.00 81.56 110 SER A N 1
ATOM 846 C CA . SER A 1 110 ? 13.972 13.037 1.055 1.00 81.56 110 SER A CA 1
ATOM 847 C C . SER A 1 110 ? 13.898 12.559 -0.393 1.00 81.56 110 SER A C 1
ATOM 849 O O . SER A 1 110 ? 14.835 12.766 -1.156 1.00 81.56 110 SER A O 1
ATOM 851 N N . TYR A 1 111 ? 12.761 11.990 -0.796 1.00 78.00 111 TYR A N 1
ATOM 852 C CA . TYR A 1 111 ? 12.563 11.531 -2.167 1.00 78.00 111 TYR A CA 1
ATOM 853 C C . TYR A 1 111 ? 12.604 12.677 -3.190 1.00 78.00 111 TYR A C 1
ATOM 855 O O . TYR A 1 111 ? 13.230 12.560 -4.244 1.00 78.00 111 TYR A O 1
ATOM 863 N N . ALA A 1 112 ? 11.973 13.813 -2.877 1.00 78.62 112 ALA A N 1
ATOM 864 C CA . ALA A 1 112 ? 11.998 14.987 -3.745 1.00 78.62 112 ALA A CA 1
ATOM 865 C C . ALA A 1 112 ? 13.423 15.535 -3.942 1.00 78.62 112 ALA A C 1
ATOM 867 O O . ALA A 1 112 ? 13.751 15.995 -5.037 1.00 78.62 112 ALA A O 1
ATOM 868 N N . HIS A 1 113 ? 14.266 15.480 -2.907 1.00 74.81 113 HIS A N 1
ATOM 869 C CA . HIS A 1 113 ? 15.677 15.851 -3.005 1.00 74.81 113 HIS A CA 1
ATOM 870 C C . HIS A 1 113 ? 16.452 14.881 -3.907 1.00 74.81 113 HIS A C 1
ATOM 872 O O . HIS A 1 113 ? 17.044 15.328 -4.888 1.00 74.81 113 HIS A O 1
ATOM 878 N N . ASP A 1 114 ? 16.329 13.570 -3.670 1.00 73.94 114 ASP A N 1
ATOM 879 C CA . ASP A 1 114 ? 16.991 12.530 -4.471 1.00 73.94 114 ASP A CA 1
ATOM 880 C C . ASP A 1 114 ? 16.626 12.622 -5.963 1.00 73.94 114 ASP A C 1
ATOM 882 O O . ASP A 1 114 ? 17.478 12.436 -6.840 1.00 73.94 114 ASP A O 1
ATOM 886 N N . LYS A 1 115 ? 15.355 12.929 -6.266 1.00 70.00 115 LYS A N 1
ATOM 887 C CA . LYS A 1 115 ? 14.862 13.105 -7.639 1.00 70.00 115 LYS A CA 1
ATOM 888 C C . LYS A 1 115 ? 15.440 14.357 -8.300 1.00 70.00 115 LYS A C 1
ATOM 890 O O . LYS A 1 115 ? 15.839 14.287 -9.460 1.00 70.00 115 LYS A O 1
ATOM 895 N N . ARG A 1 116 ? 15.517 15.488 -7.587 1.00 70.62 116 ARG A N 1
ATOM 896 C CA . ARG A 1 116 ? 16.130 16.727 -8.108 1.00 70.62 116 ARG A CA 1
ATOM 897 C C . ARG A 1 116 ? 17.610 16.533 -8.413 1.00 70.62 116 ARG A C 1
ATOM 899 O O . ARG A 1 116 ? 18.052 16.938 -9.484 1.00 70.62 116 ARG A O 1
ATOM 906 N N . ASP A 1 117 ? 18.341 15.869 -7.525 1.00 65.50 117 ASP A N 1
ATOM 907 C CA . ASP A 1 117 ? 19.766 15.596 -7.713 1.00 65.50 117 ASP A CA 1
ATOM 908 C C . ASP A 1 117 ? 20.005 14.660 -8.905 1.00 65.50 117 ASP A C 1
ATOM 910 O O . ASP A 1 117 ? 20.918 14.880 -9.700 1.00 65.50 117 ASP A O 1
ATOM 914 N N . ALA A 1 118 ? 19.150 13.646 -9.087 1.00 66.56 118 ALA A N 1
ATOM 915 C CA . ALA A 1 118 ? 19.214 12.758 -10.246 1.00 66.56 118 ALA A CA 1
ATOM 916 C C . ALA A 1 118 ? 18.973 13.501 -11.574 1.00 66.56 118 ALA A C 1
ATOM 918 O O . ALA A 1 118 ? 19.694 13.257 -12.541 1.00 66.56 118 ALA A O 1
ATOM 919 N N . VAL A 1 119 ? 18.003 14.422 -11.618 1.00 65.00 119 VAL A N 1
ATOM 920 C CA . VAL A 1 119 ? 17.734 15.256 -12.804 1.00 65.00 119 VAL A CA 1
ATOM 921 C C . VAL A 1 119 ? 18.902 16.205 -13.078 1.00 65.00 119 VAL A C 1
ATOM 923 O O . VAL A 1 119 ? 19.395 16.252 -14.201 1.00 65.00 119 VAL A O 1
ATOM 926 N N . ALA A 1 120 ? 19.415 16.890 -12.052 1.00 59.12 120 ALA A N 1
ATOM 927 C CA . ALA A 1 120 ? 20.560 17.790 -12.192 1.00 59.12 120 ALA A CA 1
ATOM 928 C C . ALA A 1 120 ? 21.819 17.061 -12.700 1.00 59.12 120 ALA A C 1
ATOM 930 O O . ALA A 1 120 ? 22.562 17.592 -13.526 1.00 59.12 120 ALA A O 1
ATOM 931 N N . GLN A 1 121 ? 22.048 15.826 -12.245 1.00 58.75 121 GLN A N 1
ATOM 932 C CA . GLN A 1 121 ? 23.171 15.007 -12.695 1.00 58.75 121 GLN A CA 1
ATOM 933 C C . GLN A 1 121 ? 22.991 14.488 -14.133 1.00 58.75 121 GLN A C 1
ATOM 935 O O . GLN A 1 121 ? 23.971 14.415 -14.876 1.00 58.75 121 GLN A O 1
ATOM 940 N N . ALA A 1 122 ? 21.760 14.178 -14.554 1.00 61.16 122 ALA A N 1
ATOM 941 C CA . ALA A 1 122 ? 21.450 13.820 -15.939 1.00 61.16 122 ALA A CA 1
ATOM 942 C C . ALA A 1 122 ? 21.628 15.012 -16.900 1.00 61.16 122 ALA A C 1
ATOM 944 O O . ALA A 1 122 ? 22.224 14.862 -17.971 1.00 61.16 122 ALA A O 1
ATOM 945 N N . ASP A 1 123 ? 21.202 16.211 -16.495 1.00 55.50 123 ASP A N 1
ATOM 946 C CA . ASP A 1 123 ? 21.389 17.443 -17.271 1.00 55.50 123 ASP A CA 1
ATOM 947 C C . ASP A 1 123 ? 22.874 17.821 -17.397 1.00 55.50 123 ASP A C 1
ATOM 949 O O . ASP A 1 123 ? 23.334 18.211 -18.473 1.00 55.50 123 ASP A O 1
ATOM 953 N N . ALA A 1 124 ? 23.659 17.643 -16.328 1.00 58.94 124 ALA A N 1
ATOM 954 C CA . ALA A 1 124 ? 25.105 17.865 -16.353 1.00 58.94 124 ALA A CA 1
ATOM 955 C C . ALA A 1 124 ? 25.842 16.852 -17.251 1.00 58.94 124 ALA A C 1
ATOM 957 O O . ALA A 1 124 ? 26.756 17.235 -17.980 1.00 58.94 124 ALA A O 1
ATOM 958 N N . GLY A 1 125 ? 25.426 15.579 -17.248 1.00 52.28 125 GLY A N 1
ATOM 959 C CA . GLY A 1 125 ? 25.996 14.527 -18.101 1.00 52.28 125 GLY A CA 1
ATOM 960 C C . GLY A 1 125 ? 25.633 14.652 -19.586 1.00 52.28 125 GLY A C 1
ATOM 961 O O . GLY A 1 125 ? 26.384 14.191 -20.441 1.00 52.28 125 GLY A O 1
ATOM 962 N N . THR A 1 126 ? 24.523 15.321 -19.908 1.00 51.22 126 THR A N 1
ATOM 963 C CA . THR A 1 126 ? 24.112 15.597 -21.299 1.00 51.22 126 THR A CA 1
ATOM 964 C C . THR A 1 126 ? 24.890 16.775 -21.902 1.00 51.22 126 THR A C 1
ATOM 966 O O . THR A 1 126 ? 24.956 16.933 -23.121 1.00 51.22 126 THR A O 1
ATOM 969 N N . ARG A 1 127 ? 25.542 17.590 -21.065 1.00 45.00 127 ARG A N 1
ATOM 970 C CA . ARG A 1 127 ? 26.350 18.741 -21.479 1.00 45.00 127 ARG A CA 1
ATOM 971 C C . ARG A 1 127 ? 27.846 18.416 -21.427 1.00 45.00 127 ARG A C 1
ATOM 973 O O . ARG A 1 127 ? 28.604 19.077 -20.724 1.00 45.00 127 ARG A O 1
ATOM 980 N N . ALA A 1 128 ? 28.285 17.409 -22.181 1.00 43.34 128 ALA A N 1
ATOM 981 C CA . ALA A 1 128 ? 29.715 17.213 -22.406 1.00 43.34 128 ALA A CA 1
ATOM 982 C C . ALA A 1 128 ? 30.272 18.360 -23.285 1.00 43.34 128 ALA A C 1
ATOM 984 O O . ALA A 1 128 ? 29.658 18.696 -24.305 1.00 43.34 128 ALA A O 1
ATOM 985 N N . PRO A 1 129 ? 31.408 18.986 -22.928 1.00 44.09 129 PRO A N 1
ATOM 986 C CA . PRO A 1 129 ? 32.113 19.886 -23.831 1.00 44.09 129 PRO A CA 1
ATOM 987 C C . PRO A 1 129 ? 32.666 19.078 -25.013 1.00 44.09 129 PRO A C 1
ATOM 989 O O . PRO A 1 129 ? 33.150 17.964 -24.839 1.00 44.09 129 PRO A O 1
ATOM 992 N N . SER A 1 130 ? 32.593 19.633 -26.222 1.00 41.31 130 SER A N 1
ATOM 993 C CA . SER A 1 130 ? 33.233 19.063 -27.409 1.00 41.31 130 SER A CA 1
ATOM 994 C C . SER A 1 130 ? 34.730 18.854 -27.151 1.00 41.31 130 SER A C 1
ATOM 996 O O . SER A 1 130 ? 35.455 19.837 -26.976 1.00 41.31 130 SER A O 1
ATOM 998 N N . GLU A 1 131 ? 35.192 17.603 -27.117 1.00 39.09 131 GLU A N 1
ATOM 999 C CA . GLU A 1 131 ? 36.617 17.301 -26.960 1.00 39.09 131 GLU A CA 1
ATOM 1000 C C . GLU A 1 131 ? 37.409 17.668 -28.226 1.00 39.09 131 GLU A C 1
ATOM 1002 O O . GLU A 1 131 ? 36.991 17.325 -29.338 1.00 39.09 131 GLU A O 1
ATOM 1007 N N . PRO A 1 132 ? 38.581 18.317 -28.096 1.00 39.59 132 PRO A N 1
ATOM 1008 C CA . PRO A 1 132 ? 39.577 18.341 -29.149 1.00 39.59 132 PRO A CA 1
ATOM 1009 C C . PRO A 1 132 ? 40.427 17.064 -29.113 1.00 39.59 132 PRO A C 1
ATOM 1011 O O . PRO A 1 132 ? 40.930 16.638 -28.076 1.00 39.59 132 PRO A O 1
ATOM 1014 N N . VAL A 1 133 ? 40.608 16.486 -30.298 1.00 40.34 133 VAL A N 1
ATOM 1015 C CA . VAL A 1 133 ? 41.450 15.322 -30.595 1.00 40.34 133 VAL A CA 1
ATOM 1016 C C . VAL A 1 133 ? 42.903 15.582 -30.203 1.00 40.34 133 VAL A C 1
ATOM 1018 O O . VAL A 1 133 ? 43.509 16.470 -30.790 1.00 40.34 133 VAL A O 1
ATOM 1021 N N . HIS A 1 134 ? 43.502 14.753 -29.338 1.00 35.03 134 HIS A N 1
ATOM 1022 C CA . HIS A 1 134 ? 44.953 14.527 -29.340 1.00 35.03 134 HIS A CA 1
ATOM 1023 C C . HIS A 1 134 ? 45.354 13.110 -28.900 1.00 35.03 134 HIS A C 1
ATOM 1025 O O . HIS A 1 134 ? 44.698 12.437 -28.112 1.00 35.03 134 HIS A O 1
ATOM 1031 N N . SER A 1 135 ? 46.454 12.675 -29.505 1.00 29.91 135 SER A N 1
ATOM 1032 C CA . SER A 1 135 ? 47.003 11.330 -29.635 1.00 29.91 135 SER A CA 1
ATOM 1033 C C . SER A 1 135 ? 48.070 10.971 -28.586 1.00 29.91 135 SER A C 1
ATOM 1035 O O . SER A 1 135 ? 48.986 11.755 -28.369 1.00 29.91 135 SER A O 1
ATOM 1037 N N . SER A 1 136 ? 47.995 9.726 -28.098 1.00 32.44 136 SER A N 1
ATOM 1038 C CA . SER A 1 136 ? 49.081 8.765 -27.777 1.00 32.44 136 SER A CA 1
ATOM 1039 C C . SER A 1 136 ? 50.173 9.080 -26.723 1.00 32.44 136 SER A C 1
ATOM 1041 O O . SER A 1 136 ? 51.014 9.944 -26.935 1.00 32.44 136 SER A O 1
ATOM 1043 N N . THR A 1 137 ? 50.296 8.223 -25.684 1.00 28.91 137 THR A N 1
ATOM 1044 C CA . THR A 1 137 ? 51.375 7.204 -25.432 1.00 28.91 137 THR A CA 1
ATOM 1045 C C . THR A 1 137 ? 51.776 6.992 -23.945 1.00 28.91 137 THR A C 1
ATOM 1047 O O . THR A 1 137 ? 52.015 7.964 -23.247 1.00 28.91 137 THR A O 1
ATOM 1050 N N . SER A 1 138 ? 51.974 5.702 -23.560 1.00 32.81 138 SER A N 1
ATOM 1051 C CA . SER A 1 138 ? 53.017 5.130 -22.642 1.00 32.81 138 SER A CA 1
ATOM 1052 C C . SER A 1 138 ? 53.003 5.499 -21.130 1.00 32.81 138 SER A C 1
ATOM 1054 O O . SER A 1 138 ? 52.758 6.645 -20.808 1.00 32.81 138 SER A O 1
ATOM 1056 N N . SER A 1 139 ? 53.350 4.694 -20.103 1.00 30.44 139 SER A N 1
ATOM 1057 C CA . SER A 1 139 ? 53.704 3.274 -19.839 1.00 30.44 139 SER A CA 1
ATOM 1058 C C . SER A 1 139 ? 53.871 3.043 -18.301 1.00 30.44 139 SER A C 1
ATOM 1060 O O . SER A 1 139 ? 54.046 3.999 -17.555 1.00 30.44 139 SER A O 1
ATOM 1062 N N . CYS A 1 140 ? 53.917 1.761 -17.884 1.00 25.14 140 CYS A N 1
ATOM 1063 C CA . CYS A 1 140 ? 54.662 1.151 -16.746 1.00 25.14 140 CYS A CA 1
ATOM 1064 C C . CYS A 1 140 ? 54.220 1.242 -15.250 1.00 25.14 140 CYS A C 1
ATOM 1066 O O . CYS A 1 140 ? 54.467 2.223 -14.564 1.00 25.14 140 CYS A O 1
ATOM 1068 N N . SER A 1 141 ? 53.714 0.089 -14.757 1.00 32.41 141 SER A N 1
ATOM 1069 C CA . SER A 1 141 ? 54.184 -0.796 -13.643 1.00 32.41 141 SER A CA 1
ATOM 1070 C C . SER A 1 141 ? 54.452 -0.310 -12.198 1.00 32.41 141 SER A C 1
ATOM 1072 O O . SER A 1 141 ? 55.231 0.611 -11.983 1.00 32.41 141 SER A O 1
ATOM 1074 N N . GLY A 1 142 ? 53.981 -1.107 -11.213 1.00 29.89 142 GLY A N 1
ATOM 1075 C CA . GLY A 1 142 ? 54.499 -1.181 -9.828 1.00 29.89 142 GLY A CA 1
ATOM 1076 C C . GLY A 1 142 ? 53.751 -2.180 -8.907 1.00 29.89 142 GLY A C 1
ATOM 1077 O O . GLY A 1 142 ? 52.534 -2.109 -8.797 1.00 29.89 142 GLY A O 1
ATOM 1078 N N . GLU A 1 143 ? 54.496 -3.106 -8.285 1.00 31.17 143 GLU A N 1
ATOM 1079 C CA . GLU A 1 143 ? 54.149 -4.271 -7.419 1.00 31.17 143 GLU A CA 1
ATOM 1080 C C . GLU A 1 143 ? 53.764 -3.894 -5.949 1.00 31.17 143 GLU A C 1
ATOM 1082 O O . GLU A 1 143 ? 54.134 -2.817 -5.500 1.00 31.17 143 GLU A O 1
ATOM 1087 N N . ALA A 1 144 ? 52.854 -4.585 -5.227 1.00 32.56 144 ALA A N 1
ATOM 1088 C CA . ALA A 1 144 ? 52.922 -5.784 -4.334 1.00 32.56 144 ALA A CA 1
ATOM 1089 C C . ALA A 1 144 ? 53.275 -5.582 -2.822 1.00 32.56 144 ALA A C 1
ATOM 1091 O O . ALA A 1 144 ? 54.187 -4.839 -2.478 1.00 32.56 144 ALA A O 1
ATOM 1092 N N . GLY A 1 145 ? 52.589 -6.354 -1.945 1.00 29.70 145 GLY A N 1
ATOM 1093 C CA . GLY A 1 145 ? 52.886 -6.641 -0.510 1.00 29.70 145 GLY A CA 1
ATOM 1094 C C . GLY A 1 145 ? 51.792 -6.173 0.482 1.00 29.70 145 GLY A C 1
ATOM 1095 O O . GLY A 1 145 ? 51.264 -5.088 0.293 1.00 29.70 145 GLY A O 1
ATOM 1096 N N . GLY A 1 146 ? 51.354 -6.857 1.555 1.00 28.47 146 GLY A N 1
ATOM 1097 C CA . GLY A 1 146 ? 51.627 -8.154 2.207 1.00 28.47 146 GLY A CA 1
ATOM 1098 C C . GLY A 1 146 ? 51.113 -8.141 3.683 1.00 28.47 146 GLY A C 1
ATOM 1099 O O . GLY A 1 146 ? 51.148 -7.076 4.286 1.00 28.47 146 GLY A O 1
ATOM 1100 N N . ALA A 1 147 ? 50.701 -9.313 4.225 1.00 33.94 147 ALA A N 1
ATOM 1101 C CA . ALA A 1 147 ? 50.444 -9.727 5.646 1.00 33.94 147 ALA A CA 1
ATOM 1102 C C . ALA A 1 147 ? 49.322 -9.020 6.466 1.00 33.94 147 ALA A C 1
ATOM 1104 O O . ALA A 1 147 ? 49.215 -7.804 6.430 1.00 33.94 147 ALA A O 1
ATOM 1105 N N . ASP A 1 148 ? 48.346 -9.666 7.133 1.00 30.22 148 ASP A N 1
ATOM 1106 C CA . ASP A 1 148 ? 48.237 -10.779 8.123 1.00 30.22 148 ASP A CA 1
ATOM 1107 C C . ASP A 1 148 ? 48.452 -10.370 9.607 1.00 30.22 148 ASP A C 1
ATOM 1109 O O . ASP A 1 148 ? 49.440 -9.713 9.926 1.00 30.22 148 ASP A O 1
ATOM 1113 N N . GLY A 1 149 ? 47.536 -10.796 10.502 1.00 29.52 149 GLY A N 1
ATOM 1114 C CA . GLY A 1 149 ? 47.734 -10.827 11.967 1.00 29.52 149 GLY A CA 1
ATOM 1115 C C . GLY A 1 149 ? 46.630 -10.271 12.904 1.00 29.52 149 GLY A C 1
ATOM 1116 O O . GLY A 1 149 ? 46.651 -9.092 13.230 1.00 29.52 149 GLY A O 1
ATOM 1117 N N . GLY A 1 150 ? 45.775 -11.164 13.441 1.00 27.81 150 GLY A N 1
ATOM 1118 C CA . GLY A 1 150 ? 45.632 -11.431 14.898 1.00 27.81 150 GLY A CA 1
ATOM 1119 C C . GLY A 1 150 ? 44.667 -10.639 15.822 1.00 27.81 150 GLY A C 1
ATOM 1120 O O . GLY A 1 150 ? 44.933 -9.480 16.097 1.00 27.81 150 GLY A O 1
ATOM 1121 N N . GLY A 1 151 ? 43.685 -11.370 16.409 1.00 28.44 151 GLY A N 1
ATOM 1122 C CA . GLY A 1 151 ? 43.144 -11.330 17.807 1.00 28.44 151 GLY A CA 1
ATOM 1123 C C . GLY A 1 151 ? 42.535 -10.027 18.372 1.00 28.44 151 GLY A C 1
ATOM 1124 O O . GLY A 1 151 ? 42.851 -8.944 17.915 1.00 28.44 151 GLY A O 1
ATOM 1125 N N . ASP A 1 152 ? 41.694 -9.978 19.408 1.00 30.88 152 ASP A N 1
ATOM 1126 C CA . ASP A 1 152 ? 40.994 -10.930 20.282 1.00 30.88 152 ASP A CA 1
ATOM 1127 C C . ASP A 1 152 ? 40.024 -10.105 21.183 1.00 30.88 152 ASP A C 1
ATOM 1129 O O . ASP A 1 152 ? 40.210 -8.899 21.337 1.00 30.88 152 ASP A O 1
ATOM 1133 N N . ASP A 1 153 ? 39.030 -10.768 21.775 1.00 31.36 153 ASP A N 1
ATOM 1134 C CA . ASP A 1 153 ? 38.320 -10.470 23.032 1.00 31.36 153 ASP A CA 1
ATOM 1135 C C . ASP A 1 153 ? 37.560 -9.145 23.301 1.00 31.36 153 ASP A C 1
ATOM 1137 O O . ASP A 1 153 ? 38.095 -8.094 23.640 1.00 31.36 153 ASP A O 1
ATOM 1141 N N . GLY A 1 154 ? 36.228 -9.295 23.361 1.00 31.70 154 GLY A N 1
ATOM 1142 C CA . GLY A 1 154 ? 35.504 -9.255 24.640 1.00 31.70 154 GLY A CA 1
ATOM 1143 C C . GLY A 1 154 ? 35.275 -7.910 25.345 1.00 31.70 154 GLY A C 1
ATOM 1144 O O . GLY A 1 154 ? 36.091 -7.470 26.143 1.00 31.70 154 GLY A O 1
ATOM 1145 N N . ALA A 1 155 ? 34.054 -7.374 25.236 1.00 29.64 155 ALA A N 1
ATOM 1146 C CA . ALA A 1 155 ? 33.374 -6.719 26.362 1.00 29.64 155 ALA A CA 1
ATOM 1147 C C . ALA A 1 155 ? 31.872 -6.589 26.077 1.00 29.64 155 ALA A C 1
ATOM 1149 O O . ALA A 1 155 ? 31.439 -5.756 25.281 1.00 29.64 155 ALA A O 1
ATOM 1150 N N . GLY A 1 156 ? 31.068 -7.410 26.756 1.00 40.03 156 GLY A N 1
ATOM 1151 C CA . GLY A 1 156 ? 29.627 -7.211 26.834 1.00 40.03 156 GLY A CA 1
ATOM 1152 C C . GLY A 1 156 ? 29.327 -5.879 27.515 1.00 40.03 156 GLY A C 1
ATOM 1153 O O . GLY A 1 156 ? 29.681 -5.674 28.675 1.00 40.03 156 GLY A O 1
ATOM 1154 N N . GLN A 1 157 ? 28.669 -4.979 26.792 1.00 34.94 157 GLN A N 1
ATOM 1155 C CA . GLN A 1 157 ? 28.044 -3.801 27.375 1.00 34.94 157 GLN A CA 1
ATOM 1156 C C . GLN A 1 157 ? 26.539 -4.037 27.398 1.00 34.94 157 GLN A C 1
ATOM 1158 O O . GLN A 1 157 ? 25.906 -4.249 26.365 1.00 34.94 157 GLN A O 1
ATOM 1163 N N . ASN A 1 158 ? 25.992 -4.039 28.612 1.00 38.22 158 ASN A N 1
ATOM 1164 C CA . ASN A 1 158 ? 24.562 -4.022 28.879 1.00 38.22 158 ASN A CA 1
ATOM 1165 C C . ASN A 1 158 ? 23.968 -2.760 28.237 1.00 38.22 158 ASN A C 1
ATOM 1167 O O . ASN A 1 158 ? 24.099 -1.662 28.775 1.00 38.22 158 ASN A O 1
ATOM 1171 N N . GLY A 1 159 ? 23.384 -2.930 27.050 1.00 37.62 159 GLY A N 1
ATOM 1172 C CA . GLY A 1 159 ? 22.804 -1.863 26.247 1.00 37.62 159 GLY A CA 1
ATOM 1173 C C . GLY A 1 159 ? 21.426 -1.460 26.755 1.00 37.62 159 GLY A C 1
ATOM 1174 O O . GLY A 1 159 ? 20.475 -2.235 26.691 1.00 37.62 159 GLY A O 1
ATOM 1175 N N . ASP A 1 160 ? 21.378 -0.239 27.270 1.00 43.19 160 ASP A N 1
ATOM 1176 C CA . ASP A 1 160 ? 20.241 0.667 27.406 1.00 43.19 160 ASP A CA 1
ATOM 1177 C C . ASP A 1 160 ? 18.961 0.256 26.643 1.00 43.19 160 ASP A C 1
ATOM 1179 O O . ASP A 1 160 ? 18.845 0.408 25.427 1.00 43.19 160 ASP A O 1
ATOM 1183 N N . LEU A 1 161 ? 17.958 -0.229 27.381 1.00 41.56 161 LEU A N 1
ATOM 1184 C CA . LEU A 1 161 ? 16.639 -0.585 26.845 1.00 41.56 161 LEU A CA 1
ATOM 1185 C C . LEU A 1 161 ? 15.831 0.649 26.380 1.00 41.56 161 LEU A C 1
ATOM 1187 O O . LEU A 1 161 ? 14.818 0.475 25.701 1.00 41.56 161 LEU A O 1
ATOM 1191 N N . GLY A 1 162 ? 16.273 1.877 26.688 1.00 39.19 162 GLY A N 1
ATOM 1192 C CA . GLY A 1 162 ? 15.631 3.133 26.281 1.00 39.19 162 GLY A CA 1
ATOM 1193 C C . GLY A 1 162 ? 16.003 3.620 24.874 1.00 39.19 162 GLY A C 1
ATOM 1194 O O . GLY A 1 162 ? 15.156 4.192 24.189 1.00 39.19 162 GLY A O 1
ATOM 1195 N N . ALA A 1 163 ? 17.218 3.327 24.400 1.00 45.56 163 ALA A N 1
ATOM 1196 C CA . ALA A 1 163 ? 17.683 3.661 23.046 1.00 45.56 163 ALA A CA 1
ATOM 1197 C C . ALA A 1 163 ? 16.976 2.843 21.937 1.00 45.56 163 ALA A C 1
ATOM 1199 O O . ALA A 1 163 ? 16.898 3.234 20.778 1.00 45.56 163 ALA A O 1
ATOM 1200 N N . THR A 1 164 ? 16.357 1.718 22.294 1.00 59.22 164 THR A N 1
ATOM 1201 C CA . THR A 1 164 ? 15.986 0.654 21.347 1.00 59.22 164 THR A CA 1
ATOM 1202 C C . THR A 1 164 ? 14.823 0.969 20.392 1.00 59.22 164 THR A C 1
ATOM 1204 O O . THR A 1 164 ? 14.858 0.566 19.230 1.00 59.22 164 THR A O 1
ATOM 1207 N N . LEU A 1 165 ? 13.789 1.696 20.834 1.00 58.72 165 LEU A N 1
ATOM 1208 C CA . LEU A 1 165 ? 12.584 1.970 20.028 1.00 58.72 165 LEU A CA 1
ATOM 1209 C C . LEU A 1 165 ? 12.747 3.172 19.092 1.00 58.72 165 LEU A C 1
ATOM 1211 O O . LEU A 1 165 ? 12.291 3.131 17.947 1.00 58.72 165 LEU A O 1
ATOM 1215 N N . ALA A 1 166 ? 13.397 4.236 19.569 1.00 61.69 166 ALA A N 1
ATOM 1216 C CA . ALA A 1 166 ? 13.683 5.419 18.763 1.00 61.69 166 ALA A CA 1
ATOM 1217 C C . ALA A 1 166 ? 14.717 5.105 17.673 1.00 61.69 166 ALA A C 1
ATOM 1219 O O . ALA A 1 166 ? 14.531 5.509 16.522 1.00 61.69 166 ALA A O 1
ATOM 1220 N N . ASP A 1 167 ? 15.737 4.307 17.998 1.00 68.50 167 ASP A N 1
ATOM 1221 C CA . ASP A 1 167 ? 16.737 3.854 17.031 1.00 68.50 167 ASP A CA 1
ATOM 1222 C C . ASP A 1 167 ? 16.123 2.900 16.004 1.00 68.50 167 ASP A C 1
ATOM 1224 O O . ASP A 1 167 ? 16.347 3.060 14.804 1.00 68.50 167 ASP A O 1
ATOM 1228 N N . ALA A 1 168 ? 15.252 1.975 16.431 1.00 71.75 168 ALA A N 1
ATOM 1229 C CA . ALA A 1 168 ? 14.513 1.113 15.509 1.00 71.75 168 ALA A CA 1
ATOM 1230 C C . ALA A 1 168 ? 13.599 1.914 14.565 1.00 71.75 168 ALA A C 1
ATOM 1232 O O . ALA A 1 168 ? 13.554 1.640 13.363 1.00 71.75 168 ALA A O 1
ATOM 1233 N N . ARG A 1 169 ? 12.894 2.934 15.073 1.00 81.62 169 ARG A N 1
ATOM 1234 C CA . ARG A 1 169 ? 12.037 3.814 14.261 1.00 81.62 169 ARG A CA 1
ATOM 1235 C C . ARG A 1 169 ? 12.858 4.643 13.276 1.00 81.62 169 ARG A C 1
ATOM 1237 O O . ARG A 1 169 ? 12.507 4.726 12.101 1.00 81.62 169 ARG A O 1
ATOM 1244 N N . THR A 1 170 ? 13.986 5.182 13.728 1.00 78.56 170 THR A N 1
ATOM 1245 C CA . THR A 1 170 ? 14.938 5.914 12.884 1.00 78.56 170 THR A CA 1
ATOM 1246 C C . THR A 1 170 ? 15.497 5.019 11.781 1.00 78.56 170 THR A C 1
ATOM 1248 O O . THR A 1 170 ? 15.509 5.425 10.620 1.00 78.56 170 THR A O 1
ATOM 1251 N N . ALA A 1 171 ? 15.872 3.780 12.101 1.00 77.62 171 ALA A N 1
ATOM 1252 C CA . ALA A 1 171 ? 16.348 2.801 11.129 1.00 77.62 171 ALA A CA 1
ATOM 1253 C C . ALA A 1 171 ? 15.275 2.442 10.086 1.00 77.62 171 ALA A C 1
ATOM 1255 O O . ALA A 1 171 ? 15.586 2.326 8.901 1.00 77.62 171 ALA A O 1
ATOM 1256 N N . VAL A 1 172 ? 14.000 2.328 10.483 1.00 81.44 172 VAL A N 1
ATOM 1257 C CA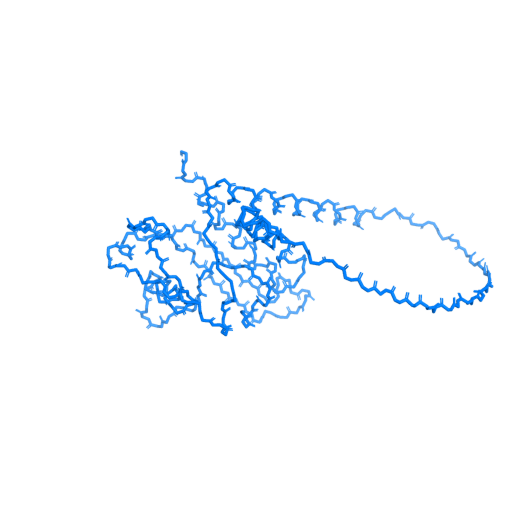 . VAL A 1 172 ? 12.883 2.133 9.539 1.00 81.44 172 VAL A CA 1
ATOM 1258 C C . VAL A 1 172 ? 12.781 3.313 8.575 1.00 81.44 172 VAL A C 1
ATOM 1260 O O . VAL A 1 172 ? 12.790 3.101 7.361 1.00 81.44 172 VAL A O 1
ATOM 1263 N N . LEU A 1 173 ? 12.757 4.547 9.083 1.00 81.44 173 LEU A N 1
ATOM 1264 C CA . LEU A 1 173 ? 12.668 5.745 8.243 1.00 81.44 173 LEU A CA 1
ATOM 1265 C C . LEU A 1 173 ? 13.881 5.900 7.323 1.00 81.44 173 LEU A C 1
ATOM 1267 O O . LEU A 1 173 ? 13.725 6.283 6.169 1.00 81.44 173 LEU A O 1
ATOM 1271 N N . GLN A 1 174 ? 15.084 5.588 7.806 1.00 79.31 174 GLN A N 1
ATOM 1272 C CA . GLN A 1 174 ? 16.292 5.570 6.982 1.00 79.31 174 GLN A CA 1
ATOM 1273 C C . GLN A 1 174 ? 16.217 4.497 5.900 1.00 79.31 174 GLN A C 1
ATOM 1275 O O . GLN A 1 174 ? 16.580 4.777 4.766 1.00 79.31 174 GLN A O 1
ATOM 1280 N N . SER A 1 175 ? 15.686 3.310 6.205 1.00 77.44 175 SER A N 1
ATOM 1281 C CA . SER A 1 175 ? 15.504 2.268 5.193 1.00 77.44 175 SER A CA 1
ATOM 1282 C C . SER A 1 175 ? 14.519 2.695 4.103 1.00 77.44 175 SER A C 1
ATOM 1284 O O . SER A 1 175 ? 14.737 2.389 2.941 1.00 77.44 175 SER A O 1
ATOM 1286 N N . MET A 1 176 ? 13.466 3.451 4.434 1.00 77.62 176 MET A N 1
ATOM 1287 C CA . MET A 1 176 ? 12.524 3.981 3.438 1.00 77.62 176 MET A CA 1
ATOM 1288 C C . MET A 1 176 ? 13.184 4.957 2.456 1.00 77.62 176 MET A C 1
ATOM 1290 O O . MET A 1 176 ? 12.728 5.087 1.318 1.00 77.62 176 MET A O 1
ATOM 1294 N N . LYS A 1 177 ? 14.275 5.613 2.866 1.00 70.06 177 LYS A N 1
ATOM 1295 C CA . LYS A 1 177 ? 15.060 6.511 2.015 1.00 70.06 177 LYS A CA 1
ATOM 1296 C C . LYS A 1 177 ? 15.949 5.681 1.086 1.00 70.06 177 LYS A C 1
ATOM 1298 O O . LYS A 1 177 ? 16.725 4.844 1.529 1.00 70.06 177 LYS A O 1
ATOM 1303 N N . GLY A 1 178 ? 15.826 5.895 -0.223 1.00 62.50 178 GLY A N 1
ATOM 1304 C CA . GLY A 1 178 ? 16.678 5.246 -1.229 1.00 62.50 178 GLY A CA 1
ATOM 1305 C C . GLY A 1 178 ? 16.309 3.805 -1.609 1.00 62.50 178 GLY A C 1
ATOM 1306 O O . GLY A 1 178 ? 16.934 3.239 -2.504 1.00 62.50 178 GLY A O 1
ATOM 1307 N N . ILE A 1 179 ? 15.277 3.212 -0.996 1.00 64.31 179 ILE A N 1
ATOM 1308 C CA . ILE A 1 179 ? 14.851 1.836 -1.297 1.00 64.31 179 ILE A CA 1
ATOM 1309 C C . ILE A 1 179 ? 14.325 1.684 -2.740 1.00 64.31 179 ILE A C 1
ATOM 1311 O O . ILE A 1 179 ? 14.500 0.654 -3.403 1.00 64.31 179 ILE A O 1
ATOM 1315 N N . TYR A 1 180 ? 13.721 2.744 -3.259 1.00 63.97 180 TYR A N 1
ATOM 1316 C CA . TYR A 1 180 ? 13.305 2.831 -4.645 1.00 63.97 180 TYR A CA 1
ATOM 1317 C C . TYR A 1 180 ? 14.484 3.309 -5.494 1.00 63.97 180 TYR A C 1
ATOM 1319 O O . TYR A 1 180 ? 14.575 4.478 -5.862 1.00 63.97 180 TYR A O 1
ATOM 1327 N N . GLY A 1 181 ? 15.446 2.411 -5.719 1.00 54.59 181 GLY A N 1
ATOM 1328 C CA . GLY A 1 181 ? 16.673 2.711 -6.458 1.00 54.59 181 GLY A CA 1
ATOM 1329 C C . GLY A 1 181 ? 16.430 3.385 -7.819 1.00 54.59 181 GLY A C 1
ATOM 1330 O O . GLY A 1 181 ? 15.362 3.273 -8.416 1.00 54.59 181 GLY A O 1
ATOM 1331 N N . LYS A 1 182 ? 17.462 4.059 -8.337 1.00 56.16 182 LYS A N 1
ATOM 1332 C CA . LYS A 1 182 ? 17.392 4.962 -9.503 1.00 56.16 182 LYS A CA 1
ATOM 1333 C C . LYS A 1 182 ? 17.140 4.280 -10.867 1.00 56.16 182 LYS A C 1
ATOM 1335 O O . LYS A 1 182 ? 17.208 4.964 -11.883 1.00 56.16 182 LYS A O 1
ATOM 1340 N N . GLN A 1 183 ? 16.920 2.959 -10.935 1.00 57.16 183 GLN A N 1
ATOM 1341 C CA . GLN A 1 183 ? 16.871 2.200 -12.199 1.00 57.16 183 GLN A CA 1
ATOM 1342 C C . GLN A 1 183 ? 15.908 0.994 -12.160 1.00 57.16 183 GLN A C 1
ATOM 1344 O O . GLN A 1 183 ? 15.769 0.308 -11.144 1.00 57.16 183 GLN A O 1
ATOM 1349 N N . GLY A 1 184 ? 15.287 0.693 -13.308 1.00 62.38 184 GLY A N 1
ATOM 1350 C CA . GLY A 1 184 ? 14.533 -0.540 -13.570 1.00 62.38 184 GLY A CA 1
ATOM 1351 C C . GLY A 1 184 ? 13.066 -0.542 -13.115 1.00 62.38 184 GLY A C 1
ATOM 1352 O O . GLY A 1 184 ? 12.452 0.498 -12.889 1.00 62.38 184 GLY A O 1
ATOM 1353 N N . ARG A 1 185 ? 12.490 -1.749 -12.957 1.00 59.06 185 ARG A N 1
ATOM 1354 C CA . ARG A 1 185 ? 11.055 -1.991 -12.661 1.00 59.06 185 ARG A CA 1
ATOM 1355 C C . ARG A 1 185 ? 10.534 -1.267 -11.409 1.00 59.06 185 ARG A C 1
ATOM 1357 O O . ARG A 1 185 ? 9.334 -1.071 -11.262 1.00 59.06 185 ARG A O 1
ATOM 1364 N N . ARG A 1 186 ? 11.431 -0.886 -10.500 1.00 65.81 186 ARG A N 1
ATOM 1365 C CA . ARG A 1 186 ? 11.097 -0.262 -9.215 1.00 65.81 186 ARG A CA 1
ATOM 1366 C C . ARG A 1 186 ? 10.751 1.220 -9.353 1.00 65.81 186 ARG A C 1
ATOM 1368 O O . ARG A 1 186 ? 9.987 1.709 -8.535 1.00 65.81 186 ARG A O 1
ATOM 1375 N N . LEU A 1 187 ? 11.259 1.908 -10.382 1.00 67.31 187 LEU A N 1
ATOM 1376 C CA . LEU A 1 187 ? 11.137 3.362 -10.515 1.00 67.31 187 LEU A CA 1
ATOM 1377 C C . LEU A 1 187 ? 9.690 3.811 -10.755 1.00 67.31 187 LEU A C 1
ATOM 1379 O O . LEU A 1 187 ? 9.168 4.609 -9.987 1.00 67.31 187 LEU A O 1
ATOM 1383 N N . GLY A 1 188 ? 9.016 3.249 -11.763 1.00 71.38 188 GLY A N 1
ATOM 1384 C CA . GLY A 1 188 ? 7.648 3.663 -12.095 1.00 71.38 188 GLY A CA 1
ATOM 1385 C C . GLY A 1 188 ? 6.641 3.368 -10.980 1.00 71.38 188 GLY A C 1
ATOM 1386 O O . GLY A 1 188 ? 5.704 4.127 -10.771 1.00 71.38 188 GLY A O 1
ATOM 1387 N N . ILE A 1 189 ? 6.835 2.286 -10.224 1.00 73.75 189 ILE A N 1
ATOM 1388 C CA . ILE A 1 189 ? 5.957 1.947 -9.095 1.00 73.75 189 ILE A CA 1
ATOM 1389 C C . ILE A 1 189 ? 6.269 2.807 -7.875 1.00 73.75 189 ILE A C 1
ATOM 1391 O O . ILE A 1 189 ? 5.341 3.254 -7.206 1.00 73.75 189 ILE A O 1
ATOM 1395 N N . ALA A 1 190 ? 7.544 3.097 -7.616 1.00 77.44 190 ALA A N 1
ATOM 1396 C CA . ALA A 1 190 ? 7.939 4.051 -6.589 1.00 77.44 190 ALA A CA 1
ATOM 1397 C C . ALA A 1 190 ? 7.299 5.418 -6.803 1.00 77.44 190 ALA A C 1
ATOM 1399 O O . ALA A 1 190 ? 6.723 5.985 -5.880 1.00 77.44 190 ALA A O 1
ATOM 1400 N N . GLU A 1 191 ? 7.380 5.931 -8.032 1.00 80.44 191 GLU A N 1
ATOM 1401 C CA . GLU A 1 191 ? 6.811 7.223 -8.400 1.00 80.44 191 GLU A CA 1
ATOM 1402 C C . GLU A 1 191 ? 5.309 7.269 -8.135 1.00 80.44 191 GLU A C 1
ATOM 1404 O O . GLU A 1 191 ? 4.836 8.232 -7.535 1.00 80.44 191 GLU A O 1
ATOM 1409 N N . GLY A 1 192 ? 4.586 6.198 -8.473 1.00 87.81 192 GLY A N 1
ATOM 1410 C CA . GLY A 1 192 ? 3.169 6.075 -8.145 1.00 87.81 192 GLY A CA 1
ATOM 1411 C C . GLY A 1 192 ? 2.892 6.113 -6.642 1.00 87.81 192 GLY A C 1
ATOM 1412 O O . GLY A 1 192 ? 1.991 6.828 -6.209 1.00 87.81 192 GLY A O 1
ATOM 1413 N N . HIS A 1 193 ? 3.683 5.398 -5.837 1.00 89.25 193 HIS A N 1
ATOM 1414 C CA . HIS A 1 193 ? 3.524 5.386 -4.381 1.00 89.25 193 HIS A CA 1
ATOM 1415 C C . HIS A 1 193 ? 3.791 6.761 -3.771 1.00 89.25 193 HIS A C 1
ATOM 1417 O O . HIS A 1 193 ? 2.999 7.243 -2.965 1.00 89.25 193 HIS A O 1
ATOM 1423 N N . PHE A 1 194 ? 4.880 7.420 -4.170 1.00 87.44 194 PHE A N 1
ATOM 1424 C CA . PHE A 1 194 ? 5.203 8.761 -3.690 1.00 87.44 194 PHE A CA 1
ATOM 1425 C C . PHE A 1 194 ? 4.165 9.794 -4.126 1.00 87.44 194 PHE A C 1
ATOM 1427 O O . PHE A 1 194 ? 3.785 10.638 -3.317 1.00 87.44 194 PHE A O 1
ATOM 1434 N N . PHE A 1 195 ? 3.668 9.700 -5.361 1.00 89.38 195 PHE A N 1
ATOM 1435 C CA . PHE A 1 195 ? 2.581 10.542 -5.851 1.00 89.38 195 PHE A CA 1
ATOM 1436 C C . PHE A 1 195 ? 1.310 10.363 -5.016 1.00 89.38 195 PHE A C 1
ATOM 1438 O O . PHE A 1 195 ? 0.734 11.347 -4.559 1.00 89.38 195 PHE A O 1
ATOM 1445 N N . ALA A 1 196 ? 0.895 9.122 -4.755 1.00 91.94 196 ALA A N 1
ATOM 1446 C CA . ALA A 1 196 ? -0.279 8.842 -3.934 1.00 91.94 196 ALA A CA 1
ATOM 1447 C C . ALA A 1 196 ? -0.114 9.340 -2.492 1.00 91.94 196 ALA A C 1
ATOM 1449 O O . ALA A 1 196 ? -1.023 9.949 -1.929 1.00 91.94 196 ALA A O 1
ATOM 1450 N N . LEU A 1 197 ? 1.063 9.122 -1.905 1.00 90.62 197 LEU A N 1
ATOM 1451 C CA . LEU A 1 197 ? 1.389 9.585 -0.561 1.00 90.62 197 LEU A CA 1
ATOM 1452 C C . LEU A 1 197 ? 1.403 11.117 -0.452 1.00 90.62 197 LEU A C 1
ATOM 1454 O O . LEU A 1 197 ? 0.989 11.634 0.583 1.00 90.62 197 LEU A O 1
ATOM 1458 N N . SER A 1 198 ? 1.808 11.855 -1.493 1.00 88.12 198 SER A N 1
ATOM 1459 C CA . SER A 1 198 ? 1.731 13.324 -1.476 1.00 88.12 198 SER A CA 1
ATOM 1460 C C . SER A 1 198 ? 0.285 13.833 -1.509 1.00 88.12 198 SER A C 1
ATOM 1462 O O . SER A 1 198 ? -0.027 14.834 -0.872 1.00 88.12 198 SER A O 1
ATOM 1464 N N . GLN A 1 199 ? -0.639 13.107 -2.152 1.00 88.19 199 GLN A N 1
ATOM 1465 C CA . GLN A 1 199 ? -2.064 13.475 -2.122 1.00 88.19 199 GLN A CA 1
ATOM 1466 C C . GLN A 1 199 ? -2.668 13.354 -0.712 1.00 88.19 199 GLN A C 1
ATOM 1468 O O . GLN A 1 199 ? -3.647 14.026 -0.387 1.00 88.19 199 GLN A O 1
ATOM 1473 N N . LEU A 1 200 ? -2.088 12.515 0.159 1.00 83.44 200 LEU A N 1
ATOM 1474 C CA . LEU A 1 200 ? -2.530 12.407 1.551 1.00 83.44 200 LEU A CA 1
ATOM 1475 C C . LEU A 1 200 ? -2.161 13.637 2.381 1.00 83.44 200 LEU A C 1
ATOM 1477 O O . LEU A 1 200 ? -2.904 13.964 3.302 1.00 83.44 200 LEU A O 1
ATOM 1481 N N . THR A 1 201 ? -1.049 14.315 2.088 1.00 73.12 201 THR A N 1
ATOM 1482 C CA . THR A 1 201 ? -0.620 15.499 2.849 1.00 73.12 201 THR A CA 1
ATOM 1483 C C . THR A 1 201 ? -1.347 16.769 2.418 1.00 73.12 201 THR A C 1
ATOM 1485 O O . THR A 1 201 ? -1.629 17.619 3.259 1.00 73.12 201 THR A O 1
ATOM 1488 N N . ASP A 1 202 ? -1.716 16.871 1.141 1.00 64.94 202 ASP A N 1
ATOM 1489 C CA . ASP A 1 202 ? -2.278 18.097 0.559 1.00 64.94 202 ASP A CA 1
ATOM 1490 C C . ASP A 1 202 ? -3.768 18.304 0.893 1.00 64.94 202 ASP A C 1
ATOM 1492 O O . ASP A 1 202 ? -4.289 19.410 0.786 1.00 64.94 202 ASP A O 1
ATOM 1496 N N . HIS A 1 203 ? -4.463 17.259 1.351 1.00 54.38 203 HIS A N 1
ATOM 1497 C CA . HIS A 1 203 ? -5.887 17.301 1.715 1.00 54.38 203 HIS A CA 1
ATOM 1498 C C . HIS A 1 203 ? -6.152 17.448 3.224 1.00 54.38 203 HIS A C 1
ATOM 1500 O O . HIS A 1 203 ? -7.273 17.215 3.684 1.00 54.38 203 HIS A O 1
ATOM 1506 N N . HIS A 1 204 ? -5.127 17.809 4.000 1.00 46.47 204 HIS A N 1
ATOM 1507 C CA . HIS A 1 204 ? -5.218 18.036 5.446 1.00 46.47 204 HIS A CA 1
ATOM 1508 C C . HIS A 1 204 ? -5.002 19.499 5.886 1.00 46.47 204 HIS A C 1
ATOM 1510 O O . HIS A 1 204 ? -4.946 19.740 7.092 1.00 46.47 204 HIS A O 1
ATOM 1516 N N . ASN A 1 205 ? -4.961 20.452 4.945 1.00 34.50 205 ASN A N 1
ATOM 1517 C CA . ASN A 1 205 ? -5.030 21.899 5.202 1.00 34.50 205 ASN A CA 1
ATOM 1518 C C . ASN A 1 205 ? -6.324 22.504 4.653 1.00 34.50 205 ASN A C 1
ATOM 1520 O O . ASN A 1 205 ? -6.686 22.160 3.506 1.00 34.50 205 ASN A O 1
#

Organism: NCBI:txid303371

Sequence (205 aa):
MRLFPGAWVLPGGGVDHGESLATAAARELYEEVGLTLTADEICHSRIIALWESCYPVSTVEGPLRGHHLVVYMRFKLALPCAQYTLLLQPEEVSRCAWLSPQELAQVLASYAHDKRDAVAQADAGTRAPSEPVHSSTSSCSGEAGGADGGGDDGAGQNGDLGATLADARTAVLQSMKGIYGKQGRRLGIAEGHFFALSQLTDHHN

Secondary structure (DSSP, 8-state):
--SSTT----S--PPPTT--HHHHHHHHHHHHH-PPPPHHHHHT-EEEEEEEEEESSSGGG-S--EEEEEEEEE---SS-GGGPPP---TTT-S------HHHHHHHHHHHHHHHHHHHHHHHHHH----PPP---------------------------TTSHHHHHHHHHHHHHSS-S-SSSHHHHHHHHHHHHHHHHHHT--

Radius of gyration: 23.88 Å; chains: 1; bounding box: 73×36×60 Å

InterPro domains:
  IPR000086 NUDIX hydrolase domain [PF00293] (4-118)
  IPR000086 NUDIX hydrolase domain [PS51462] (1-121)
  IPR015797 NUDIX hydrolase-like domain superfamily [SSF55811] (3-122)
  IPR020084 NUDIX hydrolase, conserved site [PS00893] (13-34)
  IPR020476 NUDIX hydrolase [PR00502] (8-22)
  IPR020476 NUDIX hydrolase [PR00502] (22-37)
  IPR050241 NAD-capped RNA hydrolase NudC subfamily [PTHR42904] (2-117)

Foldseek 3Di:
DVVQPLADFQFADDADVPRDPLRRSQVSCCQAWNDHDDPVQSVPKDWLDWAWAWPPPDCVVHDTPDTDIDTDIDTDDPDPPVPDDTDGDVVHDVDDDDDDLVLLVVLLVLVVVVVVVVVVVVVVVVDDDDDDDDDDDDDDDDDDDDDDDDYDDDDDDPDDPPCPPVVVVVVVSVSSRCSQPPDGSSPSSVVRRSVSSVSVNVVPD

pLDDT: mean 74.51, std 22.64, range [25.14, 98.19]